Protein 3V3B (pdb70)

Nearest PDB structures (foldseek):
  5zxf-assembly1_A  TM=9.944E-01  e=1.211E-16  Homo sapiens
  5wts-assembly1_B  TM=9.890E-01  e=8.188E-17  Homo sapiens
  8j81-assembly1_A  TM=9.882E-01  e=3.923E-16  Homo sapiens
  4umn-assembly1_B  TM=9.788E-01  e=6.614E-16  Homo sapiens
  4ud7-assembly1_C  TM=9.757E-01  e=9.166E-16  Homo sapiens

InterPro domains:
  IPR001841 Zinc finger, RING-type [PS50089] (438-479)
  IPR001876 Zinc finger, RanBP2-type [PF00641] (300-327)
  IPR001876 Zinc finger, RanBP2-type [PS01358] (303-322)
  IPR001876 Zinc finger, RanBP2-type [PS50199] (299-328)
  IPR003121 SWIB/MDM2 domain [PF02201] (34-95)
  IPR003121 SWIB/MDM2 domain [PS51925] (26-109)
  IPR013083 Zinc finger, RING/FYVE/PHD-type [G3DSA:3.30.40.10] (427-491)
  IPR016495 p53 negative regulator Mdm2/Mdm4 [PIRSF006748] (1-491)
  IPR028340 E3 ubiquitin-protein ligase Mdm2 [PIRSF500700] (4-491)
  IPR036443 Zinc finger, RanBP2-type superfamily [SSF90209] (290-334)
  IPR036885 SWIB/MDM2 domain superfamily [G3DSA:1.10.245.10] (1-114)
  IPR036885 SWIB/MDM2 domain superfamily [SSF47592] (18-120)
  IPR036885 SWIB/MDM2 domain superfamily [SSF47592] (189-283)
  IPR044080 MDM2, modified RING finger, HC subclass [cd16783] (435-491)

Structure (mmCIF, N/CA/C/O backbone):
data_3V3B
#
_entry.id   3V3B
#
_cell.length_a   45.400
_cell.length_b   42.410
_cell.length_c   50.500
_cell.angle_alpha   90.00
_cell.angle_beta   90.86
_cell.angle_gamma   90.00
#
_symmetry.space_group_name_H-M   'P 1 21 1'
#
loop_
_entity.id
_entity.type
_entity.pdbx_description
1 polymer 'E3 ubiquitin-protein ligase Mdm2'
2 polymer 'SAH-p53-8 stapled-peptide'
3 non-polymer 'CHLORIDE ION'
4 water water
#
loop_
_atom_site.group_PDB
_ato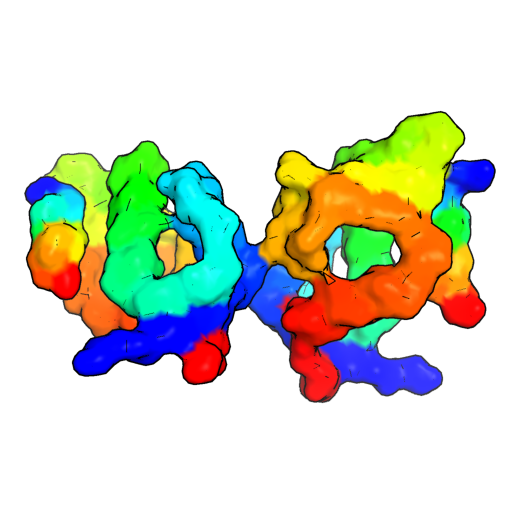m_site.id
_atom_site.type_symbol
_atom_site.label_atom_id
_atom_site.label_alt_id
_atom_site.label_comp_id
_atom_site.label_asym_id
_atom_site.label_entity_id
_atom_site.label_seq_id
_atom_site.pdbx_PDB_ins_code
_atom_site.Cartn_x
_atom_site.Cartn_y
_atom_site.Cartn_z
_atom_site.occupancy
_atom_site.B_iso_or_equiv
_atom_site.auth_seq_id
_atom_site.auth_comp_id
_atom_site.auth_asym_id
_atom_site.auth_atom_id
_atom_site.pdbx_PDB_model_num
ATOM 1 N N . GLN A 1 2 ? -6.117 -6.400 -11.892 1.00 27.15 24 GLN A N 1
ATOM 2 C CA . GLN A 1 2 ? -7.488 -6.410 -11.315 1.00 26.76 24 GLN A CA 1
ATOM 3 C C . GLN A 1 2 ? -7.435 -5.744 -9.956 1.00 26.29 24 GLN A C 1
ATOM 4 O O . GLN A 1 2 ? -6.378 -5.256 -9.541 1.00 26.76 24 GLN A O 1
ATOM 10 N N . GLU A 1 3 ? -8.576 -5.704 -9.276 1.00 25.62 25 GLU A N 1
ATOM 11 C CA . GLU A 1 3 ? -8.661 -5.114 -7.951 1.00 25.28 25 GLU A CA 1
ATOM 12 C C . GLU A 1 3 ? -9.298 -6.079 -6.966 1.00 24.65 25 GLU A C 1
ATOM 13 O O . GLU A 1 3 ? -10.045 -6.980 -7.350 1.00 24.50 25 GLU A O 1
ATOM 19 N N . THR A 1 4 ? -8.975 -5.883 -5.695 1.00 23.98 26 THR A N 1
ATOM 20 C CA . THR A 1 4 ? -9.580 -6.629 -4.600 1.00 23.68 26 THR A CA 1
ATOM 21 C C . THR A 1 4 ? -10.147 -5.572 -3.645 1.00 22.39 26 THR A C 1
ATOM 22 O O . THR A 1 4 ? -9.414 -4.690 -3.189 1.00 22.34 26 THR A O 1
ATOM 26 N N . LEU A 1 5 ? -11.444 -5.637 -3.368 1.00 20.98 27 LEU A N 1
ATOM 27 C CA . LEU A 1 5 ? -12.085 -4.649 -2.496 1.00 20.33 27 LEU A CA 1
ATOM 28 C C . LEU A 1 5 ? -12.063 -5.142 -1.053 1.00 19.23 27 LEU A C 1
ATOM 29 O O . LEU A 1 5 ? -12.223 -6.340 -0.811 1.00 18.82 27 LEU A O 1
ATOM 34 N N . VAL A 1 6 ? -11.852 -4.221 -0.110 1.00 17.31 28 VAL A N 1
ATOM 35 C CA . VAL A 1 6 ? -11.696 -4.579 1.299 1.00 16.50 28 VAL A CA 1
ATOM 36 C C . VAL A 1 6 ? -12.392 -3.589 2.226 1.00 15.60 28 VAL A C 1
ATOM 37 O O . VAL A 1 6 ? -12.536 -2.411 1.888 1.00 15.81 28 VAL A O 1
ATOM 41 N N . ARG A 1 7 ? -12.807 -4.085 3.388 1.00 14.86 29 ARG A N 1
ATOM 42 C CA . ARG A 1 7 ? -13.382 -3.283 4.463 1.00 14.86 29 ARG A CA 1
ATOM 43 C C . ARG A 1 7 ? -12.488 -3.357 5.721 1.00 15.05 29 ARG A C 1
ATOM 44 O O . ARG A 1 7 ? -12.473 -4.375 6.432 1.00 15.08 29 ARG A O 1
ATOM 46 N N . PRO A 1 8 ? -11.725 -2.285 5.986 1.00 15.25 30 PRO A N 1
ATOM 47 C CA . PRO A 1 8 ? -10.885 -2.262 7.172 1.00 15.18 30 PRO A CA 1
ATOM 48 C C . PRO A 1 8 ? -11.673 -2.393 8.466 1.00 15.15 30 PRO A C 1
ATOM 49 O O . PRO A 1 8 ? -12.798 -1.894 8.570 1.00 15.08 30 PRO A O 1
ATOM 53 N N . LYS A 1 9 ? -11.079 -3.089 9.433 1.00 14.88 31 LYS A N 1
ATOM 54 C CA . LYS A 1 9 ? -11.584 -3.122 10.804 1.00 14.88 31 LYS A CA 1
ATOM 55 C C . LYS A 1 9 ? -11.273 -1.774 11.478 1.00 14.54 31 LYS A C 1
ATOM 56 O O . LYS A 1 9 ? -10.517 -0.983 10.925 1.00 14.99 31 LYS A O 1
ATOM 62 N N . PRO A 1 10 ? -11.864 -1.500 12.654 1.00 14.64 32 PRO A N 1
ATOM 63 C CA . PRO A 1 10 ? -11.812 -0.153 13.236 1.00 14.59 32 PRO A CA 1
ATOM 64 C C . PRO A 1 10 ? -10.430 0.508 13.365 1.00 14.58 32 PRO A C 1
ATOM 65 O O . PRO A 1 10 ? -10.289 1.651 12.958 1.00 14.46 32 PRO A O 1
ATOM 69 N N . LEU A 1 11 ? -9.415 -0.182 13.896 1.00 14.10 33 LEU A N 1
ATOM 70 C CA . LEU A 1 11 ? -8.120 0.482 14.090 1.00 13.89 33 LEU A CA 1
ATOM 71 C C . LEU A 1 11 ? -7.443 0.816 12.735 1.00 14.10 33 LEU A C 1
ATOM 72 O O . LEU A 1 11 ? -6.906 1.911 12.569 1.00 13.81 33 LEU A O 1
ATOM 77 N N . LEU A 1 12 ? -7.480 -0.109 11.772 1.00 14.13 34 LEU A N 1
ATOM 78 C CA . LEU A 1 12 ? -6.978 0.180 10.425 1.00 14.44 34 LEU A CA 1
ATOM 79 C C . LEU A 1 12 ? -7.727 1.370 9.825 1.00 14.86 34 LEU A C 1
ATOM 80 O O . LEU A 1 12 ? -7.115 2.297 9.301 1.00 15.04 34 LEU A O 1
ATOM 85 N N . LEU A 1 13 ? -9.047 1.352 9.916 1.00 15.66 35 LEU A N 1
ATOM 86 C CA . LEU A 1 13 ? -9.859 2.464 9.417 1.00 16.57 35 LEU A CA 1
ATOM 87 C C . LEU A 1 13 ? -9.409 3.798 10.039 1.00 16.71 35 LEU A C 1
ATOM 88 O O . LEU A 1 13 ? -9.301 4.809 9.339 1.00 17.24 35 LEU A O 1
ATOM 93 N N . LYS A 1 14 ? -9.095 3.789 11.330 1.00 16.88 36 LYS A N 1
ATOM 94 C CA . LYS A 1 14 ? -8.617 4.992 12.007 1.00 17.38 36 LYS A CA 1
ATOM 95 C C . LYS A 1 14 ? -7.304 5.503 11.421 1.00 17.77 36 LYS A C 1
ATOM 96 O O . LYS A 1 14 ? -7.141 6.710 11.196 1.00 17.66 36 LYS A O 1
ATOM 100 N N . LEU A 1 15 ? -6.375 4.581 11.191 1.00 18.25 37 LEU A N 1
ATOM 101 C CA . LEU A 1 15 ? -5.083 4.890 10.610 1.00 19.01 37 LEU A CA 1
ATOM 102 C C . LEU A 1 15 ? -5.244 5.512 9.224 1.00 19.51 37 LEU A C 1
ATOM 103 O O . LEU A 1 15 ? -4.685 6.584 8.946 1.00 19.43 37 LEU A O 1
ATOM 108 N N . LEU A 1 16 ? -5.996 4.821 8.366 1.00 19.72 38 LEU A N 1
ATOM 109 C CA . LEU A 1 16 ? -6.254 5.269 6.991 1.00 20.44 38 LEU A CA 1
ATOM 110 C C . LEU A 1 16 ? -6.793 6.698 6.978 1.00 20.68 38 LEU A C 1
ATOM 111 O O . LEU A 1 16 ? -6.269 7.559 6.271 1.00 20.95 38 LEU A O 1
ATOM 116 N N . LYS A 1 17 ? -7.826 6.942 7.773 1.00 21.03 39 LYS A N 1
ATOM 117 C CA . LYS A 1 17 ? -8.430 8.276 7.872 1.00 21.64 39 LYS A CA 1
ATOM 118 C C . LYS A 1 17 ? -7.495 9.337 8.452 1.00 21.73 39 LYS A C 1
ATOM 119 O O . LYS A 1 17 ? -7.634 10.520 8.145 1.00 21.93 39 LYS A O 1
ATOM 125 N N . SER A 1 18 ? -6.538 8.925 9.281 1.00 21.62 40 SER A N 1
ATOM 126 C CA . SER A 1 18 ? -5.560 9.863 9.822 1.00 21.61 40 SER A CA 1
ATOM 127 C C . SER A 1 18 ? -4.620 10.406 8.743 1.00 21.64 40 SER A C 1
ATOM 128 O O . SER A 1 18 ? -3.980 11.434 8.966 1.00 21.87 40 SER A O 1
ATOM 131 N N . VAL A 1 19 ? -4.530 9.725 7.595 1.00 21.63 41 VAL A N 1
ATOM 132 C CA . VAL A 1 19 ? -3.693 10.183 6.481 1.00 21.78 41 VAL A CA 1
ATOM 133 C C . 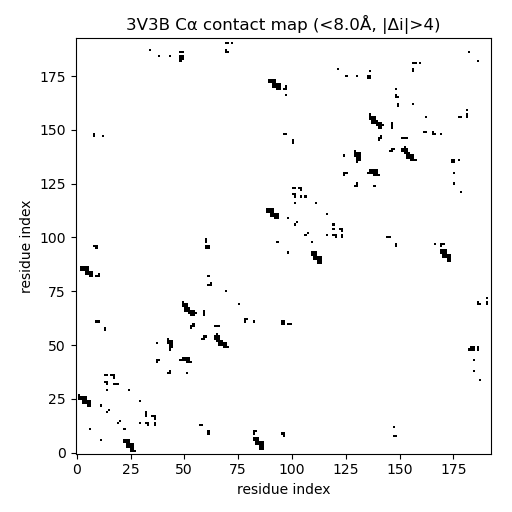VAL A 1 19 ? -4.517 10.567 5.239 1.00 22.36 41 VAL A C 1
ATOM 134 O O . VAL A 1 19 ? -3.997 10.583 4.123 1.00 22.98 41 VAL A O 1
ATOM 138 N N . GLY A 1 20 ? -5.794 10.879 5.436 1.00 22.88 42 GLY A N 1
ATOM 139 C CA . GLY A 1 20 ? -6.623 11.454 4.379 1.00 23.23 42 GLY A CA 1
ATOM 140 C C . GLY A 1 20 ? -7.742 10.576 3.840 1.00 23.51 42 GLY A C 1
ATOM 141 O O . GLY A 1 20 ? -8.666 11.075 3.196 1.00 23.60 42 GLY A O 1
ATOM 142 N N . ALA A 1 21 ? -7.679 9.273 4.082 1.00 23.47 43 ALA A N 1
ATOM 143 C CA . ALA A 1 21 ? -8.725 8.375 3.584 1.00 23.63 43 ALA A CA 1
ATOM 144 C C . ALA A 1 21 ? -10.094 8.818 4.128 1.00 23.65 43 ALA A C 1
ATOM 145 O O . ALA A 1 21 ? -10.189 9.253 5.266 1.00 23.56 43 ALA A O 1
ATOM 147 N N . GLN A 1 22 ? -11.140 8.738 3.312 1.00 23.80 44 GLN A N 1
ATOM 148 C CA . GLN A 1 22 ? -12.460 9.233 3.729 1.00 24.17 44 GLN A CA 1
ATOM 149 C C . GLN A 1 22 ? -13.642 8.277 3.530 1.00 24.39 44 GLN A C 1
ATOM 150 O O . GLN A 1 22 ? -14.795 8.712 3.500 1.00 24.66 44 GLN A O 1
ATOM 153 N N . LYS A 1 23 ? -13.373 6.981 3.409 1.00 24.35 45 LYS A N 1
ATOM 154 C CA . LYS A 1 23 ? -14.439 6.023 3.090 1.00 24.34 45 LYS A CA 1
ATOM 155 C C . LYS A 1 23 ? -14.351 4.759 3.929 1.00 24.05 45 LYS A C 1
ATOM 156 O O . LYS A 1 23 ? -13.445 4.624 4.747 1.00 24.03 45 LYS A O 1
ATOM 162 N N . ASP A 1 24 ? -15.323 3.864 3.747 1.00 23.89 46 ASP A N 1
ATOM 163 C CA . ASP A 1 24 ? -15.394 2.604 4.496 1.00 23.89 46 ASP A CA 1
ATOM 164 C C . ASP A 1 24 ? -14.843 1.411 3.705 1.00 22.92 46 ASP A C 1
ATOM 165 O O . ASP A 1 24 ? -14.358 0.443 4.299 1.00 22.96 46 ASP A O 1
ATOM 170 N N . THR A 1 25 ? -14.930 1.477 2.377 1.00 21.61 47 THR A N 1
ATOM 171 C CA . THR A 1 25 ? -14.476 0.396 1.505 1.00 20.89 47 THR A CA 1
ATOM 172 C C . THR A 1 25 ? -13.367 0.864 0.563 1.00 19.87 47 THR A C 1
ATOM 173 O O . THR A 1 25 ? -13.472 1.923 -0.070 1.00 19.72 47 THR A O 1
ATOM 177 N N . TYR A 1 26 ? -12.320 0.050 0.458 1.00 18.54 48 TYR A N 1
ATOM 178 C CA . TYR A 1 26 ? -11.117 0.408 -0.273 1.00 17.80 48 TYR A CA 1
ATOM 179 C C . TYR A 1 26 ? -10.688 -0.708 -1.205 1.00 17.44 48 TYR A C 1
ATOM 180 O O . TYR A 1 26 ? -11.075 -1.856 -1.039 1.00 17.31 48 TYR A O 1
ATOM 189 N N . THR A 1 27 ? -9.862 -0.364 -2.181 1.00 17.22 49 THR A N 1
ATOM 190 C CA . THR A 1 27 ? -9.064 -1.361 -2.872 1.00 16.95 49 THR A CA 1
ATOM 191 C C . THR A 1 27 ? -7.817 -1.643 -2.015 1.00 16.44 49 THR A C 1
ATOM 192 O O . THR A 1 27 ? -7.408 -0.814 -1.179 1.00 15.09 49 THR A O 1
ATOM 196 N N . MET A 1 28 ? -7.221 -2.817 -2.215 1.00 16.28 50 MET A N 1
ATOM 197 C CA . MET A 1 28 ? -5.960 -3.143 -1.546 1.00 16.43 50 MET A CA 1
ATOM 198 C C . MET A 1 28 ? -4.848 -2.155 -1.916 1.00 16.12 50 MET A C 1
ATOM 199 O O . MET A 1 28 ? -4.018 -1.810 -1.070 1.00 16.01 50 MET A O 1
ATOM 204 N N . LYS A 1 29 ? -4.852 -1.682 -3.163 1.00 15.85 51 LYS A N 1
ATOM 205 C CA . LYS A 1 29 ? -3.882 -0.667 -3.608 1.00 15.73 51 LYS A CA 1
ATOM 206 C C . LYS A 1 29 ? -3.995 0.602 -2.764 1.00 14.85 51 LYS A C 1
ATOM 207 O O . LYS A 1 29 ? -2.983 1.176 -2.352 1.00 14.64 51 LYS A O 1
ATOM 210 N N . GLU A 1 30 ? -5.230 1.020 -2.490 1.00 14.27 52 GLU A N 1
ATOM 211 C CA . GLU A 1 30 ? -5.469 2.169 -1.608 1.00 13.98 52 GLU A CA 1
ATOM 212 C C . GLU A 1 30 ? -4.972 1.939 -0.179 1.00 13.00 52 GLU A C 1
ATOM 213 O O . GLU A 1 30 ? -4.334 2.805 0.407 1.00 11.99 52 GLU A O 1
ATOM 219 N N . VAL A 1 31 ? -5.276 0.777 0.392 1.00 12.97 53 VAL A N 1
ATOM 220 C CA . VAL A 1 31 ? -4.787 0.452 1.741 1.00 12.59 53 VAL A CA 1
ATOM 221 C C . VAL A 1 31 ? -3.251 0.528 1.829 1.00 12.08 53 VAL A C 1
ATOM 222 O O . VAL A 1 31 ? -2.696 1.145 2.752 1.00 12.21 53 VAL A O 1
ATOM 226 N N . LEU A 1 32 ? -2.569 -0.081 0.862 1.00 11.74 54 LEU A N 1
ATOM 227 C CA . LEU A 1 32 ? -1.106 -0.109 0.837 1.00 11.99 54 LEU A CA 1
ATOM 228 C C . LEU A 1 32 ? -0.494 1.284 0.626 1.00 11.68 54 LEU A C 1
ATOM 229 O O . LEU A 1 32 ? 0.546 1.606 1.209 1.00 10.83 54 LEU A O 1
ATOM 234 N N . PHE A 1 33 ? -1.128 2.092 -0.219 1.00 11.95 55 PHE A N 1
ATOM 235 C CA . PHE A 1 33 ? -0.746 3.493 -0.369 1.00 12.10 55 PHE A CA 1
ATOM 236 C C . PHE A 1 33 ? -0.819 4.253 0.962 1.00 11.94 55 PHE A C 1
ATOM 237 O O . PHE A 1 33 ? 0.172 4.833 1.405 1.00 11.51 55 PHE A O 1
ATOM 245 N N . TYR A 1 34 ? -1.994 4.252 1.585 1.00 12.02 56 TYR A N 1
ATOM 246 C CA . TYR A 1 34 ? -2.188 5.003 2.824 1.00 12.63 56 TYR A CA 1
ATOM 247 C C . TYR A 1 34 ? -1.272 4.518 3.964 1.00 12.52 56 TYR A C 1
ATOM 248 O O . TYR A 1 34 ? -0.780 5.326 4.750 1.00 12.56 56 TYR A O 1
ATOM 257 N N . LEU A 1 35 ? -1.029 3.212 4.048 1.00 12.53 57 LEU A N 1
ATOM 258 C CA . LEU A 1 35 ? -0.077 2.703 5.038 1.00 12.80 57 LEU A CA 1
ATOM 259 C C . LEU A 1 35 ? 1.349 3.215 4.783 1.00 12.52 57 LEU A C 1
ATOM 260 O O . LEU A 1 35 ? 2.039 3.608 5.717 1.00 13.01 57 LEU A O 1
ATOM 265 N N . GLY A 1 36 ? 1.786 3.206 3.525 1.00 12.67 58 GLY A N 1
ATOM 266 C CA . GLY A 1 36 ? 3.097 3.757 3.154 1.00 13.02 58 GLY A CA 1
ATOM 267 C C . GLY A 1 36 ? 3.190 5.238 3.472 1.00 13.40 58 GLY A C 1
ATOM 268 O O . GLY A 1 36 ? 4.201 5.715 3.975 1.00 13.17 58 GLY A O 1
ATOM 269 N N . GLN A 1 37 ? 2.115 5.959 3.171 1.00 14.00 59 GLN A N 1
ATOM 270 C CA . GLN A 1 37 ? 2.003 7.385 3.495 1.00 15.01 59 GLN A CA 1
ATOM 271 C C . GLN A 1 37 ? 2.096 7.637 4.997 1.00 14.27 59 GLN A C 1
ATOM 272 O O . GLN A 1 37 ? 2.782 8.553 5.453 1.00 13.94 59 GLN A O 1
ATOM 278 N N . TYR A 1 38 ? 1.386 6.817 5.759 1.00 13.82 60 TYR A N 1
ATOM 279 C CA . TYR A 1 38 ? 1.392 6.903 7.212 1.00 13.70 60 TYR A CA 1
ATOM 280 C C . TYR A 1 38 ? 2.806 6.714 7.781 1.00 13.72 60 TYR A C 1
ATOM 281 O O . TYR A 1 38 ? 3.278 7.532 8.570 1.00 13.38 60 TYR A O 1
ATOM 290 N N . ILE A 1 39 ? 3.472 5.635 7.376 1.00 13.87 61 ILE A N 1
ATOM 291 C CA . ILE A 1 39 ? 4.823 5.321 7.861 1.00 14.10 61 ILE A CA 1
ATOM 292 C C . ILE A 1 39 ? 5.800 6.439 7.490 1.00 14.44 61 ILE A C 1
ATOM 293 O O . ILE A 1 39 ? 6.620 6.870 8.305 1.00 13.53 61 ILE A O 1
ATOM 298 N N . MET A 1 40 ? 5.705 6.917 6.255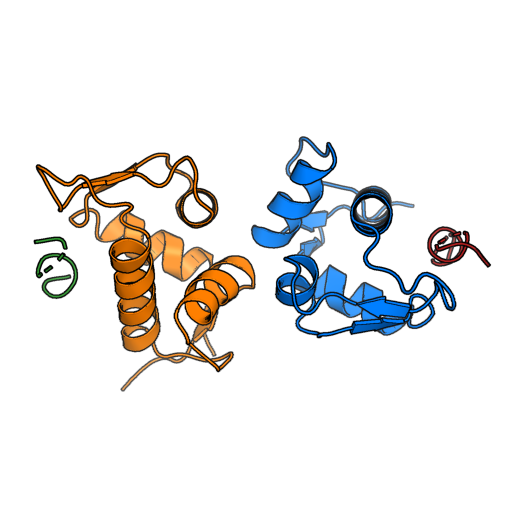 1.00 15.38 62 MET A N 1
ATOM 299 C CA . MET A 1 40 ? 6.601 7.973 5.800 1.00 16.37 62 MET A CA 1
ATOM 300 C C . MET A 1 40 ? 6.331 9.286 6.559 1.00 16.95 62 MET A C 1
ATOM 301 O O . MET A 1 40 ? 7.254 9.888 7.092 1.00 16.99 62 MET A O 1
ATOM 306 N N . THR A 1 41 ? 5.067 9.688 6.633 1.00 17.77 63 THR A N 1
ATOM 307 C CA . THR A 1 41 ? 4.658 10.906 7.348 1.00 18.71 63 THR A CA 1
ATOM 308 C C . THR A 1 41 ? 5.150 10.933 8.805 1.00 18.72 63 THR A C 1
ATOM 309 O O . THR A 1 41 ? 5.652 11.955 9.283 1.00 19.03 63 THR A O 1
ATOM 313 N N . LYS A 1 42 ? 5.032 9.806 9.495 1.00 18.59 64 LYS A N 1
ATOM 314 C CA . LYS A 1 42 ? 5.457 9.718 10.894 1.00 18.74 64 LYS A CA 1
ATOM 315 C C . LYS A 1 42 ? 6.925 9.322 11.085 1.00 18.10 64 LYS A C 1
ATOM 316 O O . LYS A 1 42 ? 7.371 9.173 12.225 1.00 17.80 64 LYS A O 1
ATOM 322 N N . ARG A 1 43 ? 7.665 9.172 9.983 1.00 17.47 65 ARG A N 1
ATOM 323 C CA . ARG A 1 43 ? 9.083 8.795 9.996 1.00 17.14 65 ARG A CA 1
ATOM 324 C C . ARG A 1 43 ? 9.372 7.611 10.920 1.00 15.76 65 ARG A C 1
ATOM 325 O O . ARG A 1 43 ? 10.315 7.655 11.732 1.00 14.53 65 ARG A O 1
ATOM 333 N N . LEU A 1 44 ? 8.558 6.563 10.799 1.00 14.28 66 LEU A N 1
ATOM 334 C CA . LEU A 1 44 ? 8.695 5.378 11.647 1.00 13.70 66 LEU A CA 1
ATOM 335 C C . LEU A 1 44 ? 9.917 4.531 11.308 1.00 13.89 66 LEU A C 1
ATOM 336 O O . LEU A 1 44 ? 10.381 3.760 12.141 1.00 13.47 66 LEU A O 1
ATOM 341 N N . TYR A 1 45 ? 10.421 4.679 10.090 1.00 14.16 67 TYR A N 1
ATOM 342 C CA . TYR A 1 45 ? 11.555 3.898 9.612 1.00 15.08 67 TYR A CA 1
ATOM 343 C C . TYR A 1 45 ? 12.890 4.385 10.198 1.00 15.20 67 TYR A C 1
ATOM 344 O O . TYR A 1 45 ? 13.038 5.564 10.549 1.00 15.15 67 TYR A O 1
ATOM 353 N N . ASP A 1 46 ? 13.853 3.468 10.284 1.00 15.69 68 ASP A N 1
ATOM 354 C CA . ASP A 1 46 ? 15.232 3.790 10.675 1.00 16.37 68 ASP A CA 1
ATOM 355 C C . ASP A 1 46 ? 15.856 4.750 9.659 1.00 16.87 68 ASP A C 1
ATOM 356 O O . ASP A 1 46 ? 15.868 4.461 8.463 1.00 15.94 68 ASP A O 1
ATOM 361 N N . GLU A 1 47 ? 16.364 5.888 10.135 1.00 17.90 69 GLU A N 1
ATOM 362 C CA . GLU A 1 47 ? 16.932 6.916 9.245 1.00 18.83 69 GLU A CA 1
ATOM 363 C C . GLU A 1 47 ? 18.069 6.397 8.345 1.00 18.84 69 GLU A C 1
ATOM 364 O O . GLU A 1 47 ? 18.245 6.886 7.221 1.00 18.62 69 GLU A O 1
ATOM 370 N N . LYS A 1 48 ? 18.838 5.424 8.836 1.00 19.17 70 LYS A N 1
ATOM 371 C CA . LYS A 1 48 ? 20.009 4.910 8.105 1.00 19.32 70 LYS A CA 1
ATOM 372 C C . LYS A 1 48 ? 19.670 3.691 7.253 1.00 19.25 70 LYS A C 1
ATOM 373 O O . LYS A 1 48 ? 20.061 3.621 6.087 1.00 19.46 70 LYS A O 1
ATOM 377 N N . GLN A 1 49 ? 18.959 2.725 7.841 1.00 18.49 71 GLN A N 1
ATOM 378 C CA . GLN A 1 49 ? 18.515 1.536 7.122 1.00 18.22 71 GLN A CA 1
ATOM 379 C C . GLN A 1 49 ? 16.996 1.611 6.961 1.00 17.11 71 GLN A C 1
ATOM 380 O O . GLN A 1 49 ? 16.258 1.083 7.781 1.00 16.83 71 GLN A O 1
ATOM 386 N N . GLN A 1 50 ? 16.541 2.260 5.893 1.00 16.37 72 GLN A N 1
ATOM 387 C CA . GLN A 1 50 ? 15.133 2.671 5.769 1.00 15.57 72 GLN A CA 1
ATOM 388 C C . GLN A 1 50 ? 14.145 1.543 5.457 1.00 14.94 72 GLN A C 1
ATOM 389 O O . GLN A 1 50 ? 12.936 1.782 5.426 1.00 14.89 72 GLN A O 1
ATOM 395 N N . HIS A 1 51 ? 14.644 0.324 5.244 1.00 14.67 73 HIS A N 1
ATOM 396 C CA . HIS A 1 51 ? 13.779 -0.871 5.219 1.00 14.30 73 HIS A CA 1
ATOM 397 C C . HIS A 1 51 ? 13.262 -1.267 6.607 1.00 13.52 73 HIS A C 1
ATOM 398 O O . HIS A 1 51 ? 12.307 -2.038 6.714 1.00 13.05 73 HIS A O 1
ATOM 405 N N . ILE A 1 52 ? 13.881 -0.745 7.669 1.00 13.16 74 ILE A N 1
ATOM 406 C CA . ILE A 1 52 ? 13.466 -1.098 9.020 1.00 12.79 74 ILE A CA 1
ATOM 407 C C . ILE A 1 52 ? 12.441 -0.112 9.534 1.00 12.77 74 ILE A C 1
ATOM 408 O O . ILE A 1 52 ? 12.706 1.085 9.593 1.00 12.56 74 ILE A O 1
ATOM 413 N N . VAL A 1 53 ? 11.287 -0.628 9.942 1.00 12.92 75 VAL A N 1
ATOM 414 C CA . VAL A 1 53 ? 10.230 0.197 10.528 1.00 13.21 75 VAL A CA 1
ATOM 415 C C . VAL A 1 53 ? 10.057 -0.148 11.996 1.00 13.37 75 VAL A C 1
ATOM 416 O O . VAL A 1 53 ? 9.824 -1.303 12.329 1.00 13.41 75 VAL A O 1
ATOM 420 N N . TYR A 1 54 ? 10.181 0.862 12.858 1.00 13.75 76 TYR A N 1
ATOM 421 C CA . TYR A 1 54 ? 9.954 0.722 14.280 1.00 14.04 76 TYR A CA 1
ATOM 422 C C . TYR A 1 54 ? 8.554 1.229 14.634 1.00 14.48 76 TYR A C 1
ATOM 423 O O . TYR A 1 54 ? 8.199 2.363 14.328 1.00 15.16 76 TYR A O 1
ATOM 432 N N . CYS A 1 55 ? 7.758 0.405 15.295 1.00 14.90 77 CYS A N 1
ATOM 433 C CA . CYS A 1 55 ? 6.389 0.810 15.585 1.00 15.23 77 CYS A CA 1
ATOM 434 C C . CYS A 1 55 ? 5.887 0.427 16.974 1.00 15.31 77 CYS A C 1
ATOM 435 O O . CYS A 1 55 ? 4.678 0.429 17.195 1.00 15.33 77 CYS A O 1
ATOM 438 N N . SER A 1 56 ? 6.792 0.149 17.919 1.00 15.79 78 SER A N 1
ATOM 439 C CA . SER A 1 56 ? 6.358 -0.237 19.269 1.00 16.49 78 SER A CA 1
ATOM 440 C C . SER A 1 56 ? 5.703 0.902 20.053 1.00 16.40 78 SER A C 1
ATOM 441 O O . SER A 1 56 ? 4.979 0.640 21.009 1.00 16.92 78 SER A O 1
ATOM 444 N N . ASN A 1 57 ? 5.954 2.156 19.677 1.00 16.01 79 ASN A N 1
ATOM 445 C CA . ASN A 1 57 ? 5.272 3.282 20.323 1.00 15.80 79 ASN A CA 1
ATOM 446 C C . ASN A 1 57 ? 4.323 3.987 19.366 1.00 15.82 79 ASN A C 1
ATOM 447 O O . ASN A 1 57 ? 4.060 5.187 19.505 1.00 15.99 79 ASN A O 1
ATOM 450 N N . ASP A 1 58 ? 3.816 3.244 18.386 1.00 15.40 80 ASP A N 1
ATOM 451 C CA . ASP A 1 58 ? 2.868 3.787 17.423 1.00 15.20 80 ASP A CA 1
ATOM 452 C C . ASP A 1 58 ? 1.648 2.880 17.304 1.00 14.70 80 ASP A C 1
ATOM 453 O O . ASP A 1 58 ? 1.733 1.683 17.579 1.00 14.42 80 ASP A O 1
ATOM 458 N N . LEU A 1 59 ? 0.520 3.470 16.901 1.00 14.46 81 LEU A N 1
ATOM 459 C CA . LEU A 1 59 ? -0.713 2.722 16.602 1.00 14.58 81 LEU A CA 1
ATOM 460 C C . LEU A 1 59 ? -0.454 1.560 15.637 1.00 13.86 81 LEU A C 1
ATOM 461 O O . LEU A 1 59 ? -1.099 0.515 15.735 1.00 13.41 81 LEU A O 1
ATOM 465 N N . LEU A 1 60 ? 0.489 1.751 14.711 1.00 13.44 82 LEU A N 1
ATOM 466 C CA . LEU A 1 60 ? 0.840 0.725 13.728 1.00 12.80 82 LEU A CA 1
ATOM 467 C C . LEU A 1 60 ? 1.311 -0.575 14.395 1.00 12.90 82 LEU A C 1
ATOM 468 O O . LEU A 1 60 ? 0.983 -1.665 13.928 1.00 12.48 82 LEU A O 1
ATOM 473 N N . GLY A 1 61 ? 2.067 -0.453 15.484 1.00 13.06 83 GLY A N 1
ATOM 474 C CA . GLY A 1 61 ? 2.462 -1.604 16.291 1.00 13.54 83 GLY A CA 1
ATOM 475 C C . GLY A 1 61 ? 1.277 -2.320 16.912 1.00 13.88 83 GLY A C 1
ATOM 476 O O . GLY A 1 61 ? 1.260 -3.543 16.997 1.00 14.03 83 GLY A O 1
ATOM 477 N N . ASP A 1 62 ? 0.281 -1.559 17.353 1.00 14.55 84 ASP A N 1
ATOM 478 C CA . ASP A 1 62 ? -0.951 -2.151 17.885 1.00 15.19 84 ASP A CA 1
ATOM 479 C C . ASP A 1 62 ? -1.779 -2.819 16.798 1.00 15.25 84 ASP A C 1
ATOM 480 O O . ASP A 1 62 ? -2.467 -3.794 17.070 1.00 15.82 84 ASP A O 1
ATOM 485 N N . LEU A 1 63 ? -1.711 -2.283 15.582 1.00 15.10 85 LEU A N 1
ATOM 486 C CA . LEU A 1 63 ? -2.382 -2.859 14.420 1.00 15.35 85 LEU A CA 1
ATOM 487 C C . LEU A 1 63 ? -1.722 -4.169 13.980 1.00 15.02 85 LEU A C 1
ATOM 488 O O . LEU A 1 63 ? -2.385 -5.174 13.790 1.00 14.56 85 LEU A O 1
ATOM 493 N N . PHE A 1 64 ? -0.403 -4.141 13.836 1.00 15.10 86 PHE A N 1
ATOM 494 C CA . PHE A 1 64 ? 0.346 -5.270 13.288 1.00 14.95 86 PHE A CA 1
ATOM 495 C C . PHE A 1 64 ? 0.731 -6.278 14.351 1.00 14.77 86 PHE A C 1
ATOM 496 O O . PHE A 1 64 ? 1.061 -7.408 14.021 1.00 15.10 86 PHE A O 1
ATOM 504 N N . GLY A 1 65 ? 0.727 -5.861 15.617 1.00 14.57 87 GLY A N 1
ATOM 505 C CA . GLY A 1 65 ? 1.088 -6.733 16.733 1.00 14.46 87 GLY A CA 1
ATOM 506 C C . GLY A 1 65 ? 2.569 -7.094 16.771 1.00 14.31 87 GLY A C 1
ATOM 507 O O . GLY A 1 65 ? 2.940 -8.176 17.229 1.00 14.41 87 GLY A O 1
ATOM 508 N N . VAL A 1 66 ? 3.408 -6.189 16.269 1.00 14.12 88 VAL A N 1
ATOM 509 C CA . VAL A 1 66 ? 4.857 -6.345 16.277 1.00 13.60 88 VAL A CA 1
ATOM 510 C C . VAL A 1 66 ? 5.494 -5.023 16.699 1.00 13.34 88 VAL A C 1
ATOM 511 O O . VAL A 1 66 ? 4.909 -3.963 16.483 1.00 13.47 88 VAL A O 1
ATOM 515 N N . PRO A 1 67 ? 6.679 -5.085 17.336 1.00 12.82 89 PRO A N 1
ATOM 516 C CA . PRO A 1 67 ? 7.423 -3.876 17.691 1.00 12.85 89 PRO A CA 1
ATOM 517 C C . PRO A 1 67 ? 8.173 -3.244 16.515 1.00 12.17 89 PRO A C 1
ATOM 518 O O . PRO A 1 67 ? 8.566 -2.086 16.591 1.00 11.67 89 PRO A O 1
ATOM 522 N N . SER A 1 68 ? 8.381 -4.029 15.463 1.00 11.99 90 SER A N 1
ATOM 523 C CA . SER A 1 68 ? 9.145 -3.625 14.301 1.00 12.27 90 SER A CA 1
ATOM 524 C C . SER A 1 68 ? 8.933 -4.646 13.191 1.00 12.40 90 SER A C 1
ATOM 525 O O . SER A 1 68 ? 8.485 -5.769 13.442 1.00 12.57 90 SER A O 1
ATOM 528 N N . PHE A 1 69 ? 9.255 -4.247 11.967 1.00 12.49 91 PHE A N 1
ATOM 529 C CA . PHE A 1 69 ? 9.303 -5.178 10.852 1.00 12.87 91 PHE A CA 1
ATOM 530 C C . PHE A 1 69 ? 10.175 -4.590 9.752 1.00 12.97 91 PHE A C 1
ATOM 531 O O . PHE A 1 69 ? 10.595 -3.435 9.831 1.00 13.05 91 PHE A O 1
ATOM 539 N N . SER A 1 70 ? 10.468 -5.408 8.747 1.00 13.21 92 SER A N 1
ATOM 540 C CA . SER A 1 70 ? 11.228 -4.978 7.582 1.00 13.01 92 SER A CA 1
ATOM 541 C C . SER A 1 70 ? 10.312 -4.852 6.363 1.00 13.49 92 SER A C 1
ATOM 542 O O . SER A 1 70 ? 9.459 -5.715 6.127 1.00 12.90 92 SER A O 1
ATOM 545 N N . VAL A 1 71 ? 10.496 -3.775 5.595 1.00 14.22 93 VAL A N 1
ATOM 546 C CA . VAL A 1 71 ? 9.700 -3.536 4.374 1.00 15.04 93 VAL A CA 1
ATOM 547 C C . VAL A 1 71 ? 9.892 -4.671 3.357 1.00 15.29 93 VAL A C 1
ATOM 548 O O . VAL A 1 71 ? 9.030 -4.914 2.515 1.00 16.02 93 VAL A O 1
ATOM 552 N N . LYS A 1 72 ? 11.012 -5.374 3.464 1.00 15.90 94 LYS A N 1
ATOM 553 C CA . LYS A 1 72 ? 11.309 -6.493 2.584 1.00 16.30 94 LYS A CA 1
ATOM 554 C C . LYS A 1 72 ? 10.504 -7.764 2.913 1.00 16.15 94 LYS A C 1
ATOM 555 O O . LYS A 1 72 ? 10.444 -8.673 2.085 1.00 16.33 94 LYS A O 1
ATOM 558 N N . GLU A 1 73 ? 9.862 -7.829 4.082 1.00 16.01 95 GLU A N 1
ATOM 559 C CA . GLU A 1 73 ? 9.051 -8.997 4.443 1.00 16.32 95 GLU A CA 1
ATOM 560 C C . GLU A 1 73 ? 7.683 -8.935 3.768 1.00 16.51 95 GLU A C 1
ATOM 561 O O . GLU A 1 73 ? 6.667 -8.761 4.442 1.00 16.16 95 GLU A O 1
ATOM 567 N N . HIS A 1 74 ? 7.651 -9.109 2.446 1.00 16.46 96 HIS A N 1
ATOM 568 C CA . HIS A 1 74 ? 6.417 -8.867 1.680 1.00 17.06 96 HIS A CA 1
ATOM 569 C C . HIS A 1 74 ? 5.256 -9.743 2.185 1.00 16.77 96 HIS A C 1
ATOM 570 O O . HIS A 1 74 ? 4.149 -9.233 2.412 1.00 16.70 96 HIS A O 1
ATOM 577 N N . ARG A 1 75 ? 5.516 -11.029 2.430 1.00 16.21 97 ARG A N 1
ATOM 578 C CA . ARG A 1 75 ? 4.475 -11.925 2.936 1.00 16.32 97 ARG A CA 1
ATOM 579 C C . ARG A 1 75 ? 3.945 -11.491 4.309 1.00 16.03 97 ARG A C 1
ATOM 580 O O . ARG A 1 75 ? 2.741 -11.380 4.508 1.00 15.66 97 ARG A O 1
ATOM 584 N N . LYS A 1 76 ? 4.846 -11.273 5.259 1.00 15.55 98 LYS A N 1
ATOM 585 C CA . LYS A 1 76 ? 4.418 -10.936 6.629 1.00 14.88 98 LYS A CA 1
ATOM 586 C C . LYS A 1 76 ? 3.640 -9.627 6.679 1.00 13.98 98 LYS A C 1
ATOM 587 O O . LYS A 1 76 ? 2.671 -9.533 7.417 1.00 13.50 98 LYS A O 1
ATOM 592 N N . ILE A 1 77 ? 4.045 -8.628 5.892 1.00 13.60 99 ILE A N 1
ATOM 593 C CA . ILE A 1 77 ? 3.310 -7.343 5.848 1.00 13.03 99 ILE A CA 1
ATOM 594 C C . ILE A 1 77 ? 1.869 -7.551 5.364 1.00 13.10 99 ILE A C 1
ATOM 595 O O . ILE A 1 77 ? 0.900 -7.059 5.977 1.00 12.23 99 ILE A O 1
ATOM 600 N N . TYR A 1 78 ? 1.725 -8.285 4.262 1.00 13.06 100 TYR A N 1
ATOM 601 C CA . TYR A 1 78 ? 0.389 -8.595 3.745 1.00 13.37 100 TYR A CA 1
ATOM 602 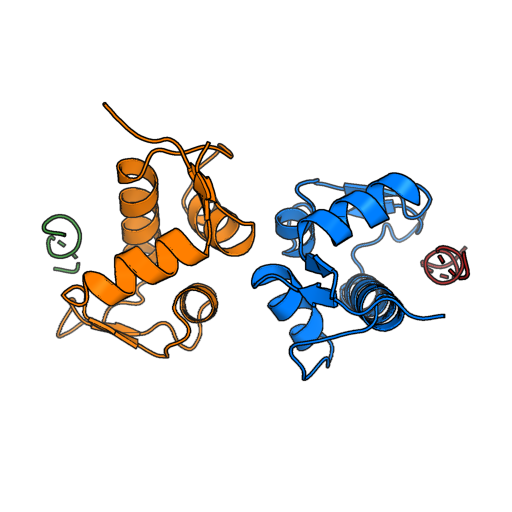C C . TYR A 1 78 ? -0.445 -9.390 4.737 1.00 13.05 100 TYR A C 1
ATOM 603 O O . TYR A 1 78 ? -1.632 -9.110 4.906 1.00 13.07 100 TYR A O 1
ATOM 612 N N . THR A 1 79 ? 0.172 -10.367 5.396 1.00 12.72 101 THR A N 1
ATOM 613 C CA . THR A 1 79 ? -0.514 -11.137 6.439 1.00 12.67 101 THR A CA 1
ATOM 614 C C . THR A 1 79 ? -1.015 -10.220 7.561 1.00 12.30 101 THR A C 1
ATOM 615 O O . THR A 1 79 ? -2.154 -10.368 8.022 1.00 11.41 101 THR A O 1
ATOM 619 N N . MET A 1 80 ? -0.176 -9.263 7.975 1.00 11.75 102 MET A N 1
ATOM 620 C CA . MET A 1 80 ? -0.536 -8.351 9.067 1.00 11.88 102 MET A CA 1
ATOM 621 C C . MET A 1 80 ? -1.629 -7.343 8.668 1.00 11.74 102 MET A C 1
ATOM 622 O O . MET A 1 80 ? -2.465 -6.957 9.489 1.00 10.51 102 MET A O 1
ATOM 627 N N . ILE A 1 81 ? -1.619 -6.929 7.407 1.00 11.94 103 ILE A N 1
ATOM 628 C CA . ILE A 1 81 ? -2.678 -6.089 6.859 1.00 12.36 103 ILE A CA 1
ATOM 629 C C . ILE A 1 81 ? -3.997 -6.880 6.733 1.00 13.13 103 ILE A C 1
ATOM 630 O O . ILE A 1 81 ? -5.049 -6.386 7.160 1.00 13.43 103 ILE A O 1
ATOM 635 N N . TYR A 1 82 ? -3.946 -8.093 6.153 1.00 13.85 104 TYR A N 1
ATOM 636 C CA . TYR A 1 82 ? -5.163 -8.928 5.983 1.00 14.31 104 TYR A CA 1
ATOM 637 C C . TYR A 1 82 ? -5.891 -9.249 7.287 1.00 15.01 104 TYR A C 1
ATOM 638 O O . TYR A 1 82 ? -7.119 -9.314 7.305 1.00 14.97 104 TYR A O 1
ATOM 647 N N . ARG A 1 83 ? -5.145 -9.441 8.373 1.00 15.26 105 ARG A N 1
ATOM 648 C CA . ARG A 1 83 ? -5.755 -9.648 9.689 1.00 16.10 105 ARG A CA 1
ATOM 649 C C . ARG A 1 83 ? -6.661 -8.475 10.106 1.00 15.76 105 ARG A C 1
ATOM 650 O O . ARG A 1 83 ? -7.532 -8.647 10.956 1.00 16.15 105 ARG A O 1
ATOM 654 N N . ASN A 1 84 ? -6.448 -7.301 9.511 1.00 15.23 106 ASN A N 1
ATOM 655 C CA . ASN A 1 84 ? -7.152 -6.079 9.902 1.00 15.48 106 ASN A CA 1
ATOM 656 C C . ASN A 1 84 ? -8.191 -5.610 8.894 1.00 15.01 106 ASN A C 1
ATOM 657 O O . ASN A 1 84 ? -8.609 -4.453 8.920 1.00 15.12 106 ASN A O 1
ATOM 662 N N . LEU A 1 85 ? -8.593 -6.502 8.005 1.00 14.93 107 LEU A N 1
ATOM 663 C CA . LEU A 1 85 ? -9.640 -6.191 7.036 1.00 15.19 107 LEU A CA 1
ATOM 664 C C . LEU A 1 85 ? -10.434 -7.436 6.662 1.00 15.47 107 LEU A C 1
ATOM 665 O O . LEU A 1 85 ? -10.048 -8.559 6.994 1.00 14.63 107 LEU A O 1
ATOM 670 N N . VAL A 1 86 ? -11.570 -7.206 6.011 1.00 16.41 108 VAL A N 1
ATOM 671 C CA . VAL A 1 86 ? -12.371 -8.266 5.423 1.00 17.28 108 VAL A CA 1
ATOM 672 C C . VAL A 1 86 ? -12.428 -8.053 3.916 1.00 18.24 108 VAL A C 1
ATOM 673 O O . VAL A 1 86 ? -12.698 -6.940 3.450 1.00 17.33 108 VAL A O 1
ATOM 677 N N . VAL A 1 87 ? -12.159 -9.114 3.163 1.00 19.90 109 VAL A N 1
ATOM 678 C CA . VAL A 1 87 ? -12.213 -9.055 1.705 1.00 21.56 109 VAL A CA 1
ATOM 679 C C . VAL A 1 87 ? -13.659 -9.009 1.212 1.00 22.96 109 VAL A C 1
ATOM 680 O O . VAL A 1 87 ? -14.525 -9.758 1.684 1.00 23.56 109 VAL A O 1
ATOM 684 N N . VAL A 1 88 ? -13.867 -8.119 0.245 1.00 24.66 110 VAL A N 1
ATOM 685 C CA . VAL A 1 88 ? -15.156 -7.766 -0.350 1.00 25.82 110 VAL A CA 1
ATOM 686 C C . VAL A 1 88 ? -16.075 -7.067 0.644 1.00 26.49 110 VAL A C 1
ATOM 687 O O . VAL A 1 88 ? -16.023 -5.832 0.761 1.00 27.44 110 VAL A O 1
ATOM 691 N N . GLN B 1 2 ? -18.589 -21.443 34.313 1.00 19.50 24 GLN B N 1
ATOM 692 C CA . GLN B 1 2 ? -17.537 -21.336 33.250 1.00 19.37 24 GLN B CA 1
ATOM 693 C C . GLN B 1 2 ? -17.318 -19.881 32.838 1.00 19.23 24 GLN B C 1
ATOM 694 O O . GLN B 1 2 ? -18.069 -18.984 33.241 1.00 19.29 24 GLN B O 1
ATOM 700 N N . GLU B 1 3 ? -16.292 -19.672 32.021 1.00 19.10 25 GLU B N 1
ATOM 701 C CA . GLU B 1 3 ? -16.014 -18.377 31.427 1.00 19.44 25 GLU B CA 1
ATOM 702 C C . GLU B 1 3 ? -15.532 -18.488 29.979 1.00 18.84 25 GLU B C 1
ATOM 703 O O . GLU B 1 3 ? -14.528 -19.125 29.692 1.00 18.89 25 GLU B O 1
ATOM 708 N N . THR B 1 4 ? -16.263 -17.851 29.071 1.00 18.28 26 THR B N 1
ATOM 709 C CA . THR B 1 4 ? -15.821 -17.688 27.683 1.00 17.44 26 THR B CA 1
ATOM 710 C C . THR B 1 4 ? -14.547 -16.824 27.602 1.00 16.57 26 THR B C 1
ATOM 711 O O . THR B 1 4 ? -14.421 -15.826 28.307 1.00 16.36 26 THR B O 1
ATOM 715 N N . LEU B 1 5 ? -13.608 -17.227 26.745 1.00 15.57 27 LEU B N 1
ATOM 716 C CA . LEU B 1 5 ? -12.428 -16.419 26.454 1.00 14.68 27 LEU B CA 1
ATOM 717 C C . LEU B 1 5 ? -12.622 -15.662 25.144 1.00 13.99 27 LEU B C 1
ATOM 718 O O . LEU B 1 5 ? -13.210 -16.180 24.183 1.00 12.90 27 LEU B O 1
ATOM 723 N N . VAL B 1 6 ? -12.112 -14.436 25.124 1.00 13.06 28 VAL B N 1
ATOM 724 C CA . VAL B 1 6 ? -12.233 -13.563 23.977 1.00 12.81 28 VAL B CA 1
ATOM 725 C C . VAL B 1 6 ? -10.873 -13.008 23.572 1.00 12.63 28 VAL B C 1
ATOM 726 O O . VAL B 1 6 ? -9.969 -12.852 24.407 1.00 12.28 28 VAL B O 1
ATOM 730 N N . ARG B 1 7 ? -10.753 -12.725 22.277 1.00 12.40 29 ARG B N 1
ATOM 731 C CA . ARG B 1 7 ? -9.583 -12.097 21.685 1.00 12.43 29 ARG B CA 1
ATOM 732 C C . ARG B 1 7 ? -10.008 -10.742 21.127 1.00 12.53 29 ARG B C 1
ATOM 733 O O . ARG B 1 7 ? -10.607 -10.673 20.045 1.00 12.30 29 ARG B O 1
ATOM 735 N N . PRO B 1 8 ? -9.724 -9.666 21.871 1.00 12.45 30 PRO B N 1
ATOM 736 C CA . PRO B 1 8 ? -10.043 -8.330 21.393 1.00 12.64 30 PRO B CA 1
ATOM 737 C C . PRO B 1 8 ? -9.397 -8.030 20.051 1.00 12.77 30 PRO B C 1
ATOM 738 O O . PRO B 1 8 ? -8.259 -8.423 19.803 1.00 13.04 30 PRO B O 1
ATOM 742 N N . LYS B 1 9 ? -10.119 -7.331 19.188 1.00 12.73 31 LYS B N 1
ATOM 743 C CA . LYS B 1 9 ? -9.530 -6.816 17.969 1.00 12.64 31 LYS B CA 1
ATOM 744 C C . LYS B 1 9 ? -8.570 -5.669 18.329 1.00 12.26 31 LYS B C 1
ATOM 745 O O . LYS B 1 9 ? -8.596 -5.166 19.438 1.00 12.44 31 LYS B O 1
ATOM 751 N N . PRO B 1 10 ? -7.703 -5.260 17.394 1.00 12.18 32 PRO B N 1
ATOM 752 C CA . PRO B 1 10 ? -6.637 -4.315 17.739 1.00 12.07 32 PRO B CA 1
ATOM 753 C C . PRO B 1 10 ? -7.021 -3.010 18.450 1.00 12.06 32 PRO B C 1
ATOM 754 O O . PRO B 1 10 ? -6.280 -2.578 19.341 1.00 11.24 32 PRO B O 1
ATOM 758 N N . LEU B 1 11 ? -8.150 -2.398 18.082 1.00 11.78 33 LEU B N 1
ATOM 759 C CA . LEU B 1 11 ? -8.572 -1.139 18.716 1.00 12.07 33 LEU B CA 1
ATOM 760 C C . LEU B 1 11 ? -8.921 -1.342 20.191 1.00 11.29 33 LEU B C 1
ATOM 761 O O . LEU B 1 11 ? -8.434 -0.617 21.054 1.00 10.84 33 LEU B O 1
ATOM 766 N N . LEU B 1 12 ? -9.758 -2.334 20.477 1.00 11.16 34 LEU B N 1
ATOM 767 C CA . LEU B 1 12 ? -10.086 -2.670 21.857 1.00 11.16 34 LEU B CA 1
ATOM 768 C C . LEU B 1 12 ? -8.829 -3.117 22.603 1.00 11.60 34 LEU B C 1
ATOM 769 O O . LEU B 1 12 ? -8.632 -2.735 23.757 1.00 11.46 34 LEU B O 1
ATOM 774 N N . LEU B 1 13 ? -7.993 -3.925 21.954 1.00 11.97 35 LEU B N 1
ATOM 775 C CA . LEU B 1 13 ? -6.765 -4.439 22.608 1.00 12.77 35 LEU B CA 1
ATOM 776 C C . LEU B 1 13 ? -5.865 -3.294 23.072 1.00 12.75 35 LEU B C 1
ATOM 777 O O . LEU B 1 13 ? -5.362 -3.310 24.190 1.00 12.95 35 LEU B O 1
ATOM 782 N N . LYS B 1 14 ? -5.654 -2.323 22.191 1.00 13.58 36 LYS B N 1
ATOM 783 C CA . LYS B 1 14 ? -4.880 -1.115 22.499 1.00 14.01 36 LYS B CA 1
ATOM 784 C C . LYS B 1 14 ? -5.426 -0.388 23.741 1.00 14.56 36 LYS B C 1
ATOM 785 O O . LYS B 1 14 ? -4.664 -0.025 24.635 1.00 13.88 36 LYS B O 1
ATOM 789 N N . LEU B 1 15 ? -6.746 -0.203 23.810 1.00 14.60 37 LEU B N 1
ATOM 790 C CA . LEU B 1 15 ? -7.346 0.442 24.990 1.00 14.99 37 LEU B CA 1
ATOM 791 C C . LEU B 1 15 ? -6.991 -0.333 26.271 1.00 15.00 37 LEU B C 1
ATOM 792 O O . LEU B 1 15 ? -6.577 0.256 27.273 1.00 13.92 37 LEU B O 1
ATOM 797 N N . LEU B 1 16 ? -7.144 -1.658 26.217 1.00 14.93 38 LEU B N 1
ATOM 798 C CA . LEU B 1 16 ? -6.873 -2.519 27.369 1.00 15.78 38 LEU B CA 1
ATOM 799 C C . LEU B 1 16 ? -5.400 -2.444 27.807 1.00 16.11 38 LEU B C 1
ATOM 800 O O . LEU B 1 16 ? -5.099 -2.309 29.002 1.00 16.04 38 LEU B O 1
ATOM 805 N N . LYS B 1 17 ? -4.496 -2.524 26.836 1.00 16.73 39 LYS B N 1
ATOM 806 C CA . LYS B 1 17 ? -3.058 -2.522 27.116 1.00 17.47 39 LYS B CA 1
ATOM 807 C C . LYS B 1 17 ? -2.551 -1.160 27.616 1.00 17.83 39 LYS B C 1
ATOM 808 O O . LYS B 1 17 ? -1.580 -1.101 28.367 1.00 17.38 39 LYS B O 1
ATOM 814 N N . SER B 1 18 ? -3.219 -0.080 27.220 1.00 18.04 40 SER B N 1
ATOM 815 C CA . SER B 1 18 ? -2.821 1.247 27.666 1.00 18.60 40 SER B CA 1
ATOM 816 C C . SER B 1 18 ? -3.015 1.416 29.176 1.00 19.07 40 SER B C 1
ATOM 817 O O . SER B 1 18 ? -2.412 2.301 29.768 1.00 18.76 40 SER B O 1
ATOM 820 N N . VAL B 1 19 ? -3.851 0.578 29.791 1.00 19.52 41 VAL B N 1
ATOM 821 C CA . VAL B 1 19 ? -3.992 0.565 31.251 1.00 20.38 41 VAL B CA 1
ATOM 822 C C . VAL B 1 19 ? -3.364 -0.685 31.892 1.00 21.73 41 VAL B C 1
ATOM 823 O O . VAL B 1 19 ? -3.786 -1.142 32.958 1.00 21.84 41 VAL B O 1
ATOM 827 N N . GLY B 1 20 ? -2.334 -1.222 31.243 1.00 23.19 42 GLY B N 1
ATOM 828 C CA . GLY B 1 20 ? -1.493 -2.264 31.848 1.00 24.21 42 GLY B CA 1
ATOM 829 C C . GLY B 1 20 ? -1.842 -3.716 31.562 1.00 25.04 42 GLY B C 1
ATOM 830 O O . GLY B 1 20 ? -1.157 -4.609 32.053 1.00 25.52 42 GLY B O 1
ATOM 831 N N . ALA B 1 21 ? -2.894 -3.965 30.780 1.00 25.66 43 ALA B N 1
ATOM 832 C CA . ALA B 1 21 ? -3.220 -5.318 30.325 1.00 26.15 43 ALA B CA 1
ATOM 833 C C . ALA B 1 21 ? -2.069 -5.818 29.459 1.00 26.71 43 ALA B C 1
ATOM 834 O O . ALA B 1 21 ? -1.524 -5.059 28.669 1.00 26.50 43 ALA B O 1
ATOM 835 N N . GLN B 1 22 ? -1.698 -7.090 29.610 1.00 27.36 44 GLN B N 1
ATOM 836 C CA . GLN B 1 22 ? -0.490 -7.610 28.957 1.00 28.12 44 GLN B CA 1
ATOM 837 C C . GLN B 1 22 ? -0.697 -8.783 27.994 1.00 28.00 44 GLN B C 1
ATOM 838 O O . GLN B 1 22 ? 0.242 -9.159 27.292 1.00 28.61 44 GLN B O 1
ATOM 843 N N . LYS B 1 23 ? -1.906 -9.340 27.936 1.00 27.74 45 LYS B N 1
ATOM 844 C CA . LYS B 1 23 ? -2.173 -10.517 27.087 1.00 27.44 45 LYS B CA 1
ATOM 845 C C . LYS B 1 23 ? -3.053 -10.225 25.872 1.00 27.04 45 LYS B C 1
ATOM 846 O O . LYS B 1 23 ? -3.488 -9.087 25.666 1.00 27.25 45 LYS B O 1
ATOM 852 N N . ASP B 1 24 ? -3.264 -11.249 25.046 1.00 26.18 46 ASP B N 1
ATOM 853 C CA . ASP B 1 24 ? -4.083 -11.129 23.842 1.00 25.88 46 ASP B CA 1
ATOM 854 C C . ASP B 1 24 ? -5.445 -11.792 23.999 1.00 24.55 46 ASP B C 1
ATOM 855 O O . ASP B 1 24 ? -6.340 -11.574 23.173 1.00 24.53 46 ASP B O 1
ATOM 860 N N . THR B 1 25 ? -5.586 -12.597 25.050 1.00 22.37 47 THR B N 1
ATOM 861 C CA . THR B 1 25 ? -6.797 -13.345 25.321 1.00 21.26 47 THR B CA 1
ATOM 862 C C . THR B 1 25 ? -7.279 -12.964 26.720 1.00 20.00 47 THR B C 1
ATOM 863 O O . THR B 1 25 ? -6.477 -12.842 27.644 1.00 20.05 47 THR B O 1
ATOM 867 N N . TYR B 1 26 ? -8.589 -12.783 26.857 1.00 18.77 48 TYR B N 1
ATOM 868 C CA . TYR B 1 26 ? -9.200 -12.295 28.084 1.00 17.51 48 TYR B CA 1
ATOM 869 C C . TYR B 1 26 ? -10.533 -12.960 28.373 1.00 16.90 48 TYR B C 1
ATOM 870 O O . TYR B 1 26 ? -11.208 -13.477 27.478 1.00 16.11 48 TYR B O 1
ATOM 879 N N . THR B 1 27 ? -10.945 -12.882 29.632 1.00 16.20 49 THR B N 1
ATOM 880 C CA . THR B 1 27 ? -12.317 -13.161 29.995 1.00 16.08 49 THR B CA 1
ATOM 881 C C . THR B 1 27 ? -13.090 -11.842 29.916 1.00 15.58 49 THR B C 1
ATOM 882 O O . THR B 1 27 ? -12.492 -10.753 29.955 1.00 15.55 49 THR B O 1
ATOM 886 N N . MET B 1 28 ? -14.411 -11.940 29.837 1.00 14.70 50 MET B N 1
ATOM 887 C CA . MET B 1 28 ? -15.259 -10.750 29.764 1.00 14.69 50 MET B CA 1
ATOM 888 C C . MET B 1 28 ? -15.099 -9.865 31.007 1.00 14.28 50 MET B C 1
ATOM 889 O O . MET B 1 28 ? -15.115 -8.636 30.900 1.00 13.63 50 MET B O 1
ATOM 893 N N . LYS B 1 29 ? -14.945 -10.500 32.171 1.00 14.23 51 LYS B N 1
ATOM 894 C CA . LYS B 1 29 ? -14.702 -9.799 33.438 1.00 14.09 51 LYS B CA 1
ATOM 895 C C . LYS B 1 29 ? -13.462 -8.918 33.350 1.00 13.66 51 LYS B C 1
ATOM 896 O O . LYS B 1 29 ? -13.458 -7.773 33.821 1.00 13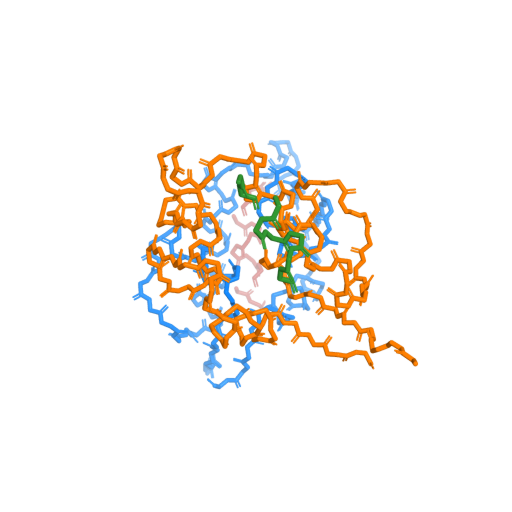.57 51 LYS B O 1
ATOM 898 N N . GLU B 1 30 ? -12.413 -9.455 32.738 1.00 13.34 52 GLU B N 1
ATOM 899 C CA . GLU B 1 30 ? -11.163 -8.721 32.561 1.00 13.68 52 GLU B CA 1
ATOM 900 C C . GLU B 1 30 ? -11.309 -7.534 31.594 1.00 13.39 52 GLU B C 1
ATOM 901 O O . GLU B 1 30 ? -10.822 -6.441 31.881 1.00 13.84 52 GLU B O 1
ATOM 907 N N . VAL B 1 31 ? -11.985 -7.755 30.471 1.00 13.02 53 VAL B N 1
ATOM 908 C CA . VAL B 1 31 ? -12.299 -6.689 29.515 1.00 12.89 53 VAL B CA 1
ATOM 909 C C . VAL B 1 31 ? -13.044 -5.530 30.201 1.00 12.80 53 VAL B C 1
ATOM 910 O O . VAL B 1 31 ? -12.641 -4.374 30.080 1.00 12.32 53 VAL B O 1
ATOM 914 N N . LEU B 1 32 ? -14.116 -5.852 30.921 1.00 12.55 54 LEU B N 1
ATOM 915 C CA . LEU B 1 32 ? -14.894 -4.830 31.620 1.00 13.13 54 LEU B CA 1
ATOM 916 C C . LEU B 1 32 ? -14.091 -4.094 32.708 1.00 13.02 54 LEU B C 1
ATOM 917 O O . LEU B 1 32 ? -14.243 -2.879 32.881 1.00 12.16 54 LEU B O 1
ATOM 922 N N . PHE B 1 33 ? -13.236 -4.821 33.431 1.00 13.21 55 PHE B N 1
ATOM 923 C CA . PHE B 1 33 ? -12.346 -4.180 34.399 1.00 13.25 55 PHE B CA 1
ATOM 924 C C . PHE B 1 33 ? -11.415 -3.163 33.729 1.00 13.50 55 PHE B C 1
ATOM 925 O O . PHE B 1 33 ? -11.332 -2.009 34.155 1.00 12.48 55 PHE B O 1
ATOM 933 N N . TYR B 1 34 ? -10.715 -3.590 32.685 1.00 13.82 56 TYR B N 1
ATOM 934 C CA . TYR B 1 34 ? -9.730 -2.713 32.043 1.00 14.29 56 TYR B CA 1
ATOM 935 C C . TYR B 1 34 ? -10.376 -1.488 31.385 1.00 13.78 56 TYR B C 1
ATOM 936 O O . TYR B 1 34 ? -9.771 -0.410 31.359 1.00 12.41 56 TYR B O 1
ATOM 945 N N . LEU B 1 35 ? -11.592 -1.676 30.866 1.00 13.19 57 LEU B N 1
ATOM 946 C CA . LEU B 1 35 ? -12.356 -0.593 30.246 1.00 13.68 57 LEU B CA 1
ATOM 947 C C . LEU B 1 35 ? -12.790 0.437 31.275 1.00 12.95 57 LEU B C 1
ATOM 948 O O . LEU B 1 35 ? -12.719 1.643 31.033 1.00 12.57 57 LEU B O 1
ATOM 953 N N . GLY B 1 36 ? -13.261 -0.043 32.419 1.00 12.64 58 GLY B N 1
ATOM 954 C CA . GLY B 1 36 ? -13.568 0.833 33.542 1.00 12.40 58 GLY B CA 1
ATOM 955 C C . GLY B 1 36 ? -12.336 1.591 34.006 1.00 12.24 58 GLY B C 1
ATOM 956 O O . GLY B 1 36 ? -12.413 2.783 34.308 1.00 10.92 58 GLY B O 1
ATOM 957 N N . GLN B 1 37 ? -11.198 0.898 34.049 1.00 12.65 59 GLN B N 1
ATOM 958 C CA . GLN B 1 37 ? -9.919 1.514 34.433 1.00 12.85 59 GLN B CA 1
ATOM 959 C C . GLN B 1 37 ? -9.521 2.589 33.442 1.00 12.17 59 GLN B C 1
ATOM 960 O O . GLN B 1 37 ? -9.043 3.647 33.831 1.00 11.46 59 GLN B O 1
ATOM 966 N N . TYR B 1 38 ? -9.714 2.302 32.159 1.00 11.35 60 TYR B N 1
ATOM 967 C CA . TYR B 1 38 ? -9.388 3.250 31.104 1.00 11.23 60 TYR B CA 1
ATOM 968 C C . TYR B 1 38 ? -10.201 4.538 31.236 1.00 11.18 60 TYR B C 1
ATOM 969 O O . TYR B 1 38 ? -9.637 5.635 31.243 1.00 11.63 60 TYR B O 1
ATOM 978 N N . ILE B 1 39 ? -11.518 4.396 31.362 1.00 11.12 61 ILE B N 1
ATOM 979 C CA . ILE B 1 39 ? -12.428 5.547 31.444 1.00 11.51 61 ILE B CA 1
ATOM 980 C C . ILE B 1 39 ? -12.113 6.378 32.695 1.00 12.23 61 ILE B C 1
ATOM 981 O O . ILE B 1 39 ? -12.036 7.613 32.635 1.00 12.13 61 ILE B O 1
ATOM 986 N N . MET B 1 40 ? -11.910 5.688 33.817 1.00 13.15 62 MET B N 1
ATOM 987 C CA . MET B 1 40 ? -11.625 6.352 35.085 1.00 14.40 62 MET B CA 1
ATOM 988 C C . MET B 1 40 ? -10.311 7.105 34.998 1.00 14.68 62 MET B C 1
ATOM 989 O O . MET B 1 40 ? -10.237 8.296 35.327 1.00 14.16 62 MET B O 1
ATOM 994 N N . THR B 1 41 ? -9.286 6.393 34.543 1.00 15.04 63 THR B N 1
ATOM 995 C CA . THR B 1 41 ? -7.927 6.928 34.451 1.00 16.05 63 THR B CA 1
ATOM 996 C C . THR B 1 41 ? -7.837 8.130 33.522 1.00 15.75 63 THR B C 1
ATOM 997 O O . THR B 1 41 ? -7.192 9.137 33.839 1.00 15.97 63 THR B O 1
ATOM 1001 N N . LYS B 1 42 ? -8.495 8.039 32.379 1.00 15.49 64 LYS B N 1
ATOM 1002 C CA . LYS B 1 42 ? -8.515 9.163 31.429 1.00 15.37 64 LYS B CA 1
ATOM 1003 C C . LYS B 1 42 ? -9.568 10.239 31.732 1.00 14.76 64 LYS B C 1
ATOM 1004 O O . LYS B 1 42 ? -9.669 11.232 31.008 1.00 14.03 64 LYS B O 1
ATOM 1010 N N . ARG B 1 43 ? -10.340 10.051 32.798 1.00 14.35 65 ARG B N 1
ATOM 1011 C CA . ARG B 1 43 ? -11.278 11.078 33.267 1.00 14.08 65 ARG B CA 1
ATOM 1012 C C . ARG B 1 43 ? -12.277 11.460 32.175 1.00 13.29 65 ARG B C 1
ATOM 1013 O O . ARG B 1 43 ? -12.578 12.638 31.978 1.00 12.18 65 ARG B O 1
ATOM 1021 N N . LEU B 1 44 ? -12.767 10.451 31.457 1.00 12.51 66 LEU B N 1
ATOM 1022 C CA . LEU B 1 44 ? -13.726 10.650 30.372 1.00 12.64 66 LEU B CA 1
ATOM 1023 C C . LEU B 1 44 ? -15.136 10.852 30.919 1.00 12.42 66 LEU B C 1
ATOM 1024 O O . LEU B 1 44 ? -16.030 11.273 30.190 1.00 13.38 66 LEU B O 1
ATOM 1029 N N . TYR B 1 45 ? -15.338 10.536 32.195 1.00 12.36 67 TYR B N 1
ATOM 1030 C CA . TYR B 1 45 ? -16.636 10.700 32.842 1.00 12.14 67 TYR B CA 1
ATOM 1031 C C . TYR B 1 45 ? -16.845 12.163 33.236 1.00 12.14 67 TYR B C 1
ATOM 1032 O O . TYR B 1 45 ? -15.885 12.884 33.478 1.00 12.35 67 TYR B O 1
ATOM 1041 N N . ASP B 1 46 ? -18.100 12.594 33.269 1.00 11.66 68 ASP B N 1
ATOM 1042 C CA . ASP B 1 46 ? -18.462 13.941 33.696 1.00 11.98 68 ASP B CA 1
ATOM 1043 C C . ASP B 1 46 ? -18.240 14.070 35.205 1.00 12.09 68 ASP B C 1
ATOM 1044 O O . ASP B 1 46 ? -18.669 13.208 35.968 1.00 10.89 68 ASP B O 1
ATOM 1049 N N . GLU B 1 47 ? -17.561 15.134 35.635 1.00 13.07 69 GLU B N 1
ATOM 1050 C CA . GLU B 1 47 ? -17.204 15.272 37.048 1.00 13.84 69 GLU B CA 1
ATOM 1051 C C . GLU B 1 47 ? -18.438 15.483 37.940 1.00 14.24 69 GLU B C 1
ATOM 1052 O O . GLU B 1 47 ? -18.411 15.111 39.100 1.00 14.34 69 GLU B O 1
ATOM 1058 N N . LYS B 1 48 ? -19.507 16.067 37.398 1.00 14.50 70 LYS B N 1
ATOM 1059 C CA . LYS B 1 48 ? -20.726 16.339 38.176 1.00 14.87 70 LYS B CA 1
ATOM 1060 C C . LYS B 1 48 ? -21.718 15.165 38.184 1.00 15.11 70 LYS B C 1
ATOM 1061 O O . LYS B 1 48 ? -22.264 14.823 39.227 1.00 15.07 70 LYS B O 1
ATOM 1067 N N . GLN B 1 49 ? -21.965 14.564 37.021 1.00 14.98 71 GLN B N 1
ATOM 1068 C CA . GLN B 1 49 ? -22.776 13.348 36.953 1.00 14.77 71 GLN B CA 1
ATOM 1069 C C . GLN B 1 49 ? -21.917 12.246 36.347 1.00 14.02 71 GLN B C 1
ATOM 1070 O O . GLN B 1 49 ? -21.818 12.131 35.136 1.00 13.70 71 GLN B O 1
ATO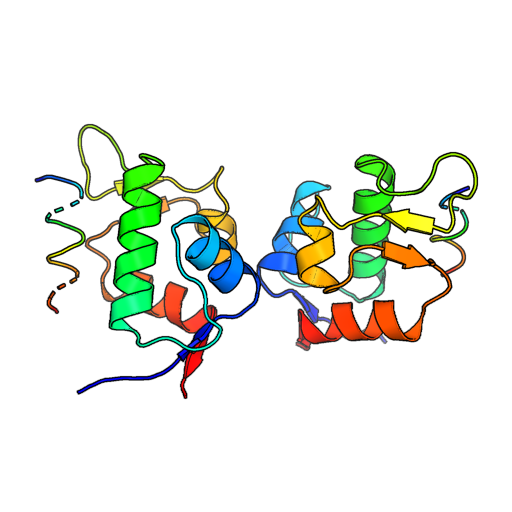M 1076 N N . GLN B 1 50 ? -21.299 11.433 37.199 1.00 13.40 72 GLN B N 1
ATOM 1077 C CA . GLN B 1 50 ? -20.219 10.548 36.763 1.00 13.23 72 GLN B CA 1
ATOM 1078 C C . GLN B 1 50 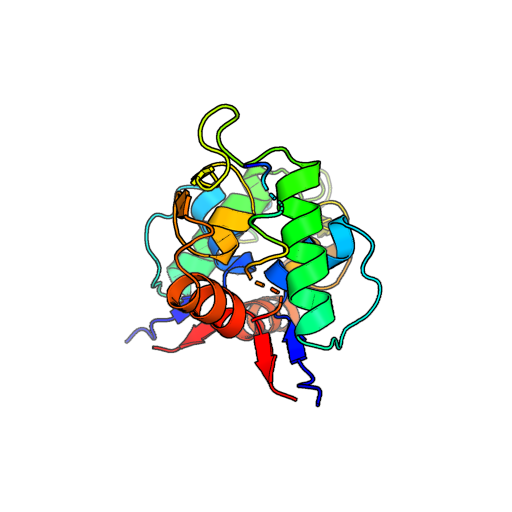? -20.668 9.300 35.998 1.00 13.05 72 GLN B C 1
ATOM 1079 O O . GLN B 1 50 ? -19.840 8.554 35.480 1.00 12.84 72 GLN B O 1
ATOM 1085 N N . HIS B 1 51 ? -21.974 9.084 35.906 1.00 12.86 73 HIS B N 1
ATOM 1086 C CA . HIS B 1 51 ? -22.493 8.031 35.041 1.00 12.26 73 HIS B CA 1
ATOM 1087 C C . HIS B 1 51 ? -22.418 8.420 33.561 1.00 12.00 73 HIS B C 1
ATOM 1088 O O . HIS B 1 51 ? -22.622 7.564 32.700 1.00 11.81 73 HIS B O 1
ATOM 1095 N N . ILE B 1 52 ? -22.138 9.697 33.266 1.00 11.34 74 ILE B N 1
ATOM 1096 C CA . ILE B 1 52 ? -22.027 10.169 31.887 1.00 11.05 74 ILE B CA 1
ATOM 1097 C C . ILE B 1 52 ? -20.576 10.102 31.424 1.00 11.00 74 ILE B C 1
ATOM 1098 O O . ILE B 1 52 ? -19.699 10.717 32.032 1.00 10.90 74 ILE B O 1
ATOM 1103 N N . VAL B 1 53 ? -20.338 9.359 30.344 1.00 10.51 75 VAL B N 1
ATOM 1104 C CA . VAL B 1 53 ? -19.019 9.263 29.714 1.00 10.61 75 VAL B CA 1
ATOM 1105 C C . VAL B 1 53 ? -19.028 10.060 28.412 1.00 10.87 75 VAL B C 1
ATOM 1106 O O . VAL B 1 53 ? -19.906 9.862 27.565 1.00 10.88 75 VAL B O 1
ATOM 1110 N N . TYR B 1 54 ? -18.065 10.968 28.259 1.00 11.58 76 TYR B N 1
ATOM 1111 C CA . TYR B 1 54 ? -17.873 11.699 27.001 1.00 12.35 76 TYR B CA 1
ATOM 1112 C C . TYR B 1 54 ? -16.591 11.195 26.327 1.00 12.87 76 TYR B C 1
ATOM 1113 O O . TYR B 1 54 ? -15.497 11.320 26.882 1.00 12.52 76 TYR B O 1
ATOM 1122 N N . CYS B 1 55 ? -16.735 10.593 25.146 1.00 13.59 77 CYS B N 1
ATOM 1123 C CA . CYS B 1 55 ? -15.632 9.869 24.498 1.00 14.32 77 CYS B CA 1
ATOM 1124 C C . CYS B 1 55 ? -15.343 10.347 23.078 1.00 15.01 77 CYS B C 1
ATOM 1125 O O . CYS B 1 55 ? -14.570 9.718 22.343 1.00 14.52 77 CYS B O 1
ATOM 1128 N N . SER B 1 56 ? -15.951 11.465 22.689 1.00 15.58 78 SER B N 1
ATOM 1129 C CA . SER B 1 56 ? -15.892 11.905 21.301 1.00 16.59 78 SER B CA 1
ATOM 1130 C C . SER B 1 56 ? -14.457 12.210 20.876 1.00 17.24 78 SER B C 1
ATOM 1131 O O . SER B 1 56 ? -14.076 11.969 19.732 1.00 17.54 78 SER B O 1
ATOM 1134 N N . ASN B 1 57 ? -13.665 12.734 21.806 1.00 17.53 79 ASN B N 1
ATOM 1135 C CA . ASN B 1 57 ? -12.312 13.148 21.495 1.00 18.44 79 ASN B CA 1
ATOM 1136 C C . ASN B 1 57 ? -11.267 12.123 21.927 1.00 18.04 79 ASN B C 1
ATOM 1137 O O . ASN B 1 57 ? -10.102 12.468 22.112 1.00 18.95 79 ASN B O 1
ATOM 1142 N N . ASP B 1 58 ? -11.686 10.861 22.036 1.00 17.25 80 ASP B N 1
ATOM 1143 C CA . ASP B 1 58 ? -10.843 9.782 22.531 1.00 16.64 80 ASP B CA 1
ATOM 1144 C C . ASP B 1 58 ? -10.949 8.565 21.613 1.00 16.47 80 ASP B C 1
ATOM 1145 O O . ASP B 1 58 ? -11.923 8.394 20.878 1.00 16.05 80 ASP B O 1
ATOM 1150 N N . LEU B 1 59 ? -9.944 7.705 21.688 1.00 16.51 81 LEU B N 1
ATOM 1151 C CA . LEU B 1 59 ? -9.970 6.411 21.000 1.00 16.98 81 LEU B CA 1
ATOM 1152 C C . LEU B 1 59 ? -11.225 5.596 21.335 1.00 16.13 81 LEU B C 1
ATOM 1153 O O . LEU B 1 59 ? -11.743 4.876 20.480 1.00 16.05 81 LEU B O 1
ATOM 1158 N N . LEU B 1 60 ? -11.716 5.721 22.568 1.00 15.54 82 LEU B N 1
ATOM 1159 C CA . LEU B 1 60 ? -12.917 4.998 23.001 1.00 15.02 82 LEU B CA 1
ATOM 1160 C C . LEU B 1 60 ? -14.137 5.372 22.153 1.00 15.38 82 LEU B C 1
ATOM 1161 O O . LEU B 1 60 ? -15.016 4.535 21.919 1.00 15.10 82 LEU B O 1
ATOM 1166 N N . GLY B 1 61 ? -14.207 6.628 21.702 1.00 15.71 83 GLY B N 1
ATOM 1167 C CA . GLY B 1 61 ? -15.287 7.052 20.802 1.00 16.21 83 GLY B CA 1
ATOM 1168 C C . GLY B 1 61 ? -15.306 6.264 19.497 1.00 16.74 83 GLY B C 1
ATOM 1169 O O . GLY B 1 61 ? -16.366 5.990 18.948 1.00 16.70 83 GLY B O 1
ATOM 1170 N N . ASP B 1 62 ? -14.134 5.875 19.012 1.00 17.78 84 ASP B N 1
ATOM 1171 C CA . ASP B 1 62 ? -14.051 5.009 17.833 1.00 19.01 84 ASP B CA 1
ATOM 1172 C C . ASP B 1 62 ? -14.620 3.619 18.110 1.00 19.28 84 ASP B C 1
ATOM 1173 O O . ASP B 1 62 ? -15.230 3.030 17.233 1.00 20.05 84 ASP B O 1
ATOM 1178 N N . LEU B 1 63 ? -14.439 3.109 19.326 1.00 19.45 85 LEU B N 1
ATOM 1179 C CA . LEU B 1 63 ? -14.995 1.815 19.729 1.00 19.94 85 LEU B CA 1
ATOM 1180 C C . LEU B 1 63 ? -16.519 1.845 19.832 1.00 20.04 85 LEU B C 1
ATOM 1181 O O . LEU B 1 63 ? -17.207 0.936 19.361 1.00 20.28 85 LEU B O 1
ATOM 1186 N N . PHE B 1 64 ? -17.038 2.890 20.465 1.00 19.46 86 PHE B N 1
ATOM 1187 C CA . PHE B 1 64 ? -18.466 3.008 20.725 1.00 19.69 86 PHE B CA 1
ATOM 1188 C C . PHE B 1 64 ? -19.258 3.581 19.555 1.00 18.72 86 PHE B C 1
ATOM 1189 O O . PHE B 1 64 ? -20.456 3.330 19.445 1.00 18.77 86 PHE B O 1
ATOM 1197 N N . GLY B 1 65 ? -18.592 4.351 18.698 1.00 18.17 87 GLY B N 1
ATOM 1198 C CA . GLY B 1 65 ? -19.254 5.000 17.574 1.00 17.81 87 GLY B CA 1
ATOM 1199 C C . GLY B 1 65 ? -20.277 6.052 17.978 1.00 17.62 87 GLY B C 1
ATOM 1200 O O . GLY B 1 65 ? -21.216 6.319 17.225 1.00 17.99 87 GLY B O 1
ATOM 1201 N N . VAL B 1 66 ? -20.095 6.647 19.158 1.00 16.77 88 VAL B N 1
ATOM 1202 C CA . VAL B 1 66 ? -20.958 7.729 19.655 1.00 16.42 88 VAL B CA 1
ATOM 1203 C C . VAL B 1 66 ? -20.095 8.737 20.408 1.00 15.80 88 VAL B C 1
ATOM 1204 O O . VAL B 1 66 ? -19.024 8.381 20.901 1.00 15.89 88 VAL B O 1
ATOM 1208 N N . PRO B 1 67 ? -20.539 10.007 20.489 1.00 15.38 89 PRO B N 1
ATOM 1209 C CA . PRO B 1 67 ? -19.750 11.006 21.228 1.00 14.88 89 PRO B CA 1
ATOM 1210 C C . PRO B 1 67 ? -19.824 10.846 22.754 1.00 14.47 89 PRO B C 1
ATOM 1211 O O . PRO B 1 67 ? -18.931 11.324 23.473 1.00 14.58 89 PRO B O 1
ATOM 1215 N N . SER B 1 68 ? -20.872 10.177 23.241 1.00 13.67 90 SER B N 1
ATOM 1216 C CA . SER B 1 68 ? -21.101 10.036 24.669 1.00 13.31 90 SER B CA 1
ATOM 1217 C C . SER B 1 68 ? -22.078 8.909 24.974 1.00 12.76 90 SER B C 1
ATOM 1218 O O . SER B 1 68 ? -22.914 8.553 24.147 1.00 12.18 90 SER B O 1
ATOM 1221 N N . PHE B 1 69 ? -21.983 8.362 26.175 1.00 12.25 91 PHE B N 1
ATOM 1222 C CA . PHE B 1 69 ? -22.964 7.382 26.619 1.00 11.96 91 PHE B CA 1
ATOM 1223 C C . PHE B 1 69 ? -23.125 7.401 28.134 1.00 11.82 91 PHE B C 1
ATOM 1224 O O . PHE B 1 69 ? -22.282 7.933 28.872 1.00 11.49 91 PHE B O 1
ATOM 1232 N N . SER B 1 70 ? -24.238 6.840 28.583 1.00 11.58 92 SER B N 1
ATOM 1233 C CA . SER B 1 70 ? -24.448 6.595 29.998 1.00 11.63 92 SER B CA 1
ATOM 1234 C C . SER B 1 70 ? -23.988 5.196 30.371 1.00 11.79 92 SER B C 1
ATOM 1235 O O . SER B 1 70 ? -24.204 4.238 29.615 1.00 11.52 92 SER B O 1
ATOM 1238 N N . VAL B 1 71 ? -23.408 5.064 31.560 1.00 11.61 93 VAL B N 1
ATOM 1239 C CA . VAL B 1 71 ? -23.027 3.750 32.086 1.00 12.06 93 VAL B CA 1
ATOM 1240 C C . VAL B 1 71 ? -24.230 2.791 32.196 1.00 12.31 93 VAL B C 1
ATOM 1241 O O . VAL B 1 71 ? -24.058 1.576 32.204 1.00 12.76 93 VAL B O 1
ATOM 1245 N N . LYS B 1 72 ? -25.445 3.334 32.231 1.00 12.71 94 LYS B N 1
ATOM 1246 C CA . LYS B 1 72 ? -26.648 2.501 32.267 1.00 12.48 94 LYS B CA 1
ATOM 1247 C C . LYS B 1 72 ? -27.013 1.922 30.899 1.00 12.46 94 LYS B C 1
ATOM 1248 O O . LYS B 1 72 ? -27.951 1.136 30.803 1.00 12.41 94 LYS B O 1
ATOM 1251 N N . GLU B 1 73 ? -26.281 2.296 29.844 1.00 12.23 95 GLU B N 1
ATOM 1252 C CA . GLU B 1 73 ? -26.538 1.761 28.503 1.00 12.19 95 GLU B CA 1
ATOM 1253 C C . GLU B 1 73 ? -25.876 0.392 28.359 1.00 12.26 95 GLU B C 1
ATOM 1254 O O . GLU B 1 73 ? -24.909 0.220 27.602 1.00 11.46 95 GLU B O 1
ATOM 1260 N N . HIS B 1 74 ? -26.427 -0.584 29.082 1.00 12.66 96 HIS B N 1
ATOM 1261 C CA . HIS B 1 74 ? -25.879 -1.949 29.100 1.00 13.27 96 HIS B CA 1
ATOM 1262 C C . HIS B 1 74 ? -25.839 -2.543 27.712 1.00 12.59 96 HIS B C 1
ATOM 1263 O O . HIS B 1 74 ? -24.828 -3.126 27.326 1.00 12.88 96 HIS B O 1
ATOM 1270 N N . ARG B 1 75 ? -26.922 -2.361 26.955 1.00 12.48 97 ARG B N 1
ATOM 1271 C CA . ARG B 1 75 ? -27.011 -2.915 25.602 1.00 12.44 97 ARG B CA 1
ATOM 1272 C C . ARG B 1 75 ? -25.965 -2.325 24.657 1.00 12.05 97 ARG B C 1
ATOM 1273 O O . ARG B 1 75 ? -25.323 -3.064 23.895 1.00 12.30 97 ARG B O 1
ATOM 1277 N N . LYS B 1 76 ? -25.768 -1.004 24.711 1.00 11.64 98 LYS B N 1
ATOM 1278 C CA . LYS B 1 76 ? -24.735 -0.359 23.876 1.00 10.99 98 LYS B CA 1
ATOM 1279 C C . LYS B 1 76 ? -23.340 -0.856 24.265 1.00 10.43 98 LYS B C 1
ATOM 1280 O O . LYS B 1 76 ? -22.504 -1.180 23.404 1.00 9.75 98 LYS B O 1
ATOM 1286 N N . ILE B 1 77 ? -23.096 -0.942 25.566 1.00 10.10 99 ILE B N 1
ATOM 1287 C CA . ILE B 1 77 ? -21.767 -1.294 26.057 1.00 9.65 99 ILE B CA 1
ATOM 1288 C C . ILE B 1 77 ? -21.359 -2.718 25.664 1.00 9.29 99 ILE B C 1
ATOM 1289 O O . ILE B 1 77 ? -20.316 -2.921 25.037 1.00 8.53 99 ILE B O 1
ATOM 1294 N N . TYR B 1 78 ? -22.184 -3.704 26.002 1.00 9.46 100 TYR B N 1
ATOM 1295 C CA . TYR B 1 78 ? -21.870 -5.086 25.642 1.00 9.78 100 TYR B CA 1
ATOM 1296 C C . TYR B 1 78 ? -21.804 -5.302 24.117 1.00 9.62 100 TYR B C 1
ATOM 1297 O O . TYR B 1 78 ? -20.964 -6.054 23.625 1.00 8.78 100 TYR B O 1
ATOM 1306 N N . THR B 1 79 ? -22.675 -4.628 23.371 1.00 9.64 101 THR B N 1
ATOM 1307 C CA . THR B 1 79 ? -22.723 -4.803 21.922 1.00 9.69 101 THR B CA 1
ATOM 1308 C C . THR B 1 79 ? -21.428 -4.309 21.288 1.00 10.06 101 THR B C 1
ATOM 1309 O O . THR B 1 79 ? -20.823 -5.012 20.471 1.00 9.28 101 THR B O 1
ATOM 1313 N N . MET B 1 80 ? -20.990 -3.111 21.675 1.00 9.96 102 MET B N 1
ATOM 1314 C CA . MET B 1 80 ? -19.802 -2.541 21.058 1.00 10.74 102 MET B CA 1
ATOM 1315 C C . MET B 1 80 ? -18.569 -3.332 21.486 1.00 9.96 102 MET B C 1
ATOM 1316 O O . MET B 1 80 ? -17.656 -3.512 20.697 1.00 10.31 102 MET B O 1
ATOM 1321 N N . ILE B 1 81 ? -18.559 -3.833 22.718 1.00 9.45 103 ILE B N 1
ATOM 1322 C CA . ILE B 1 81 ? -17.476 -4.709 23.160 1.00 9.25 103 ILE B CA 1
ATOM 1323 C C . ILE B 1 81 ? -17.437 -5.953 22.259 1.00 9.46 103 ILE B C 1
ATOM 1324 O O . ILE B 1 81 ? -16.394 -6.274 21.690 1.00 8.77 103 ILE B O 1
ATOM 1329 N N . TYR B 1 82 ? -18.579 -6.628 22.114 1.00 9.57 104 TYR B N 1
ATOM 1330 C CA . TYR B 1 82 ? -18.650 -7.849 21.301 1.00 9.65 104 TYR B CA 1
ATOM 1331 C C . TYR B 1 82 ? -18.347 -7.613 19.818 1.00 10.06 104 TYR B C 1
ATOM 1332 O O . TYR B 1 82 ? -17.789 -8.488 19.142 1.00 10.69 104 TYR B O 1
ATOM 1341 N N . ARG B 1 83 ? -18.716 -6.448 19.300 1.00 10.36 105 ARG B N 1
ATOM 1342 C CA . ARG B 1 83 ? -18.381 -6.110 17.912 1.00 10.95 105 ARG B CA 1
ATOM 1343 C C . ARG B 1 83 ? -16.880 -5.976 17.691 1.00 11.34 105 ARG B C 1
ATOM 1344 O O . ARG B 1 83 ? -16.409 -6.034 16.551 1.00 11.56 105 ARG B O 1
ATOM 1352 N N . ASN B 1 84 ? -16.136 -5.801 18.779 1.00 11.56 106 ASN B N 1
ATOM 1353 C CA . ASN B 1 84 ? -14.703 -5.553 18.718 1.00 12.19 106 ASN B CA 1
ATOM 1354 C C . ASN B 1 84 ? -13.873 -6.698 19.314 1.00 12.26 106 ASN B C 1
ATOM 1355 O O . ASN B 1 84 ? -12.746 -6.509 19.801 1.00 11.27 106 ASN B O 1
ATOM 1360 N N . LEU B 1 85 ? -14.428 -7.903 19.253 1.00 12.26 107 LEU B N 1
ATOM 1361 C CA . LEU B 1 85 ? -13.708 -9.085 19.707 1.00 12.46 107 LEU B CA 1
ATOM 1362 C C . LEU B 1 85 ? -14.164 -10.313 18.941 1.00 12.94 107 LEU B C 1
ATOM 1363 O O . LEU B 1 85 ? -15.195 -10.280 18.266 1.00 12.75 107 LEU B O 1
ATOM 1368 N N . VAL B 1 86 ? -13.356 -11.369 19.015 1.00 13.51 108 VAL B N 1
ATOM 1369 C CA . VAL B 1 86 ? -13.735 -12.694 18.541 1.00 14.35 108 VAL B CA 1
ATOM 1370 C C . VAL B 1 86 ? -13.576 -13.663 19.703 1.00 14.33 108 VAL B C 1
ATOM 1371 O O . VAL B 1 86 ? -12.581 -13.609 20.430 1.00 13.99 108 VAL B O 1
ATOM 1375 N N . VAL B 1 87 ? -14.557 -14.544 19.888 1.00 14.70 109 VAL B N 1
ATOM 1376 C CA . VAL B 1 87 ? -14.478 -15.514 20.972 1.00 15.52 109 VAL B CA 1
ATOM 1377 C C . VAL B 1 87 ? -13.509 -16.614 20.577 1.00 16.16 109 VAL B C 1
ATOM 1378 O O . VAL B 1 87 ? -13.347 -16.912 19.397 1.00 15.68 109 VAL B O 1
ATOM 1382 N N . VAL B 1 88 ? -12.872 -17.205 21.576 1.00 17.31 110 VAL B N 1
ATOM 1383 C CA . VAL B 1 88 ? -11.942 -18.308 21.370 1.00 18.66 110 VAL B CA 1
ATOM 1384 C C . VAL B 1 88 ? -12.705 -19.632 21.340 1.00 19.48 110 VAL B C 1
ATOM 1385 O O . VAL B 1 88 ? -13.581 -19.858 22.185 1.00 21.24 110 VAL B O 1
ATOM 1389 N N . THR C 2 5 ? -20.096 7.658 42.277 1.00 17.28 18 THR C N 1
ATOM 1390 C CA . THR C 2 5 ? -18.782 7.861 41.597 1.00 16.45 18 THR C CA 1
ATOM 1391 C C . THR C 2 5 ? -18.719 6.942 40.381 1.00 16.06 18 THR C C 1
ATOM 1392 O O . THR C 2 5 ? -19.378 5.884 40.360 1.00 16.21 18 THR C O 1
ATOM 1396 N N . PHE C 2 6 ? -17.946 7.334 39.367 1.00 15.08 19 PHE C N 1
ATOM 1397 C CA . PHE C 2 6 ? -17.860 6.528 38.164 1.00 14.02 19 PHE C CA 1
ATOM 1398 C C . PHE C 2 6 ? -17.376 5.118 38.516 1.00 14.08 19 PHE C C 1
ATOM 1399 O O . PHE C 2 6 ? -17.961 4.144 38.023 1.00 12.99 19 PHE C O 1
ATOM 1419 N N . ASN C 2 8 ? -17.753 3.316 41.248 1.00 16.93 21 ASN C N 1
ATOM 1420 C CA . ASN C 2 8 ? -18.875 2.523 41.821 1.00 17.55 21 ASN C CA 1
ATOM 1421 C C . ASN C 2 8 ? -19.934 2.161 40.786 1.00 17.25 21 ASN C C 1
ATOM 1422 O O . ASN C 2 8 ? -20.435 1.039 40.780 1.00 16.93 21 ASN C O 1
ATOM 1427 N N . LEU C 2 9 ? -20.249 3.096 39.894 1.00 17.59 22 LEU C N 1
ATOM 1428 C CA . LEU C 2 9 ? -21.234 2.834 38.856 1.00 17.84 22 LEU C CA 1
ATOM 1429 C C . LEU C 2 9 ? -20.749 1.710 37.960 1.00 17.73 22 LEU C C 1
ATOM 1430 O O . LEU C 2 9 ? -21.498 0.781 37.674 1.00 17.53 22 LEU C O 1
ATOM 1435 N N . TRP C 2 10 ? -19.487 1.777 37.547 1.00 17.41 23 TRP C N 1
ATOM 1436 C CA . TRP C 2 10 ? -18.917 0.725 36.704 1.00 17.22 23 TRP C CA 1
ATOM 1437 C C . TRP C 2 10 ? -18.779 -0.596 37.473 1.00 18.15 23 TRP C C 1
ATOM 1438 O O . TRP C 2 10 ? -19.011 -1.664 36.909 1.00 17.00 23 TRP C O 1
ATOM 1449 N N . ARG C 2 11 ? -18.401 -0.513 38.752 1.00 19.39 24 ARG C N 1
ATOM 1450 C CA . ARG C 2 11 ? -18.452 -1.681 39.654 1.00 21.05 24 ARG C CA 1
ATOM 1451 C C . ARG C 2 11 ? -19.828 -2.329 39.658 1.00 21.93 24 ARG C C 1
ATOM 1452 O O . ARG C 2 11 ? -19.937 -3.551 39.555 1.00 22.89 24 ARG C O 1
ATOM 1460 N N . LEU C 2 12 ? -20.866 -1.502 39.780 1.00 23.52 25 LEU C N 1
ATOM 1461 C CA . LEU C 2 12 ? -22.260 -1.962 39.714 1.00 24.29 25 LEU C CA 1
ATOM 1462 C C . LEU C 2 12 ? -22.564 -2.653 38.390 1.00 24.69 25 LEU C C 1
ATOM 1463 O O . LEU C 2 12 ? -23.199 -3.709 38.370 1.00 24.77 25 LEU C O 1
ATOM 1468 N N . LEU C 2 13 ? -22.106 -2.063 37.287 1.00 25.00 26 LEU C N 1
ATOM 1469 C CA . LEU C 2 13 ? -22.241 -2.684 35.973 1.00 25.10 26 LEU C CA 1
ATOM 1470 C C . LEU C 2 13 ? -21.502 -4.029 35.939 1.00 25.35 26 LEU C C 1
ATOM 1471 O O . LEU C 2 13 ? -22.118 -5.068 35.654 1.00 24.75 26 LEU C O 1
ATOM 1485 N N . GLN D 2 4 ? 18.851 2.994 -0.165 1.00 23.85 17 GLN D N 1
ATOM 1486 C CA . GLN D 2 4 ? 17.468 3.231 -0.682 1.00 23.32 17 GLN D CA 1
ATOM 1487 C C . GLN D 2 4 ? 16.574 3.990 0.315 1.00 22.77 17 GLN D C 1
ATOM 1488 O O . GLN D 2 4 ? 16.751 3.927 1.528 1.00 23.38 17 GLN D O 1
ATOM 1491 N N . THR D 2 5 ? 15.624 4.721 -0.236 1.00 21.43 18 THR D N 1
ATOM 1492 C CA . THR D 2 5 ? 14.696 5.543 0.527 1.00 20.72 18 THR D CA 1
ATOM 1493 C C . THR D 2 5 ? 13.517 4.649 0.959 1.00 19.13 18 THR D C 1
ATOM 1494 O O . THR D 2 5 ? 13.117 3.764 0.204 1.00 18.35 18 THR D O 1
ATOM 1498 N N . PHE D 2 6 ? 12.961 4.868 2.159 1.00 17.74 19 PHE D N 1
ATOM 1499 C CA . PHE D 2 6 ? 11.723 4.180 2.540 1.00 16.46 19 PHE D CA 1
ATOM 1500 C C . PHE D 2 6 ? 10.670 4.310 1.429 1.00 16.23 19 PHE D C 1
ATOM 1501 O O . PHE D 2 6 ? 10.038 3.301 1.073 1.00 14.96 19 PHE D O 1
ATOM 1521 N N . ASN D 2 8 ? 10.952 4.484 -1.902 1.00 17.84 21 ASN D N 1
ATOM 1522 C CA . ASN D 2 8 ? 11.223 3.504 -2.986 1.00 18.01 21 ASN D CA 1
ATOM 1523 C C . ASN D 2 8 ? 11.071 2.065 -2.552 1.00 17.27 21 ASN D C 1
ATOM 1524 O O . ASN D 2 8 ? 10.563 1.254 -3.331 1.00 17.41 21 ASN D O 1
ATOM 1529 N N . LEU D 2 9 ? 11.472 1.744 -1.319 1.00 16.25 22 LEU D N 1
ATOM 1530 C CA . LEU D 2 9 ? 11.298 0.384 -0.805 1.00 15.85 22 LEU D CA 1
ATOM 1531 C C . LEU D 2 9 ? 9.807 0.035 -0.706 1.00 15.34 22 LEU D C 1
ATOM 1532 O O . LEU D 2 9 ? 9.394 -1.068 -1.071 1.00 14.46 22 LEU D O 1
ATOM 1537 N N . TRP D 2 10 ? 8.999 0.974 -0.214 1.00 14.83 23 TRP D N 1
ATOM 1538 C CA . TRP D 2 10 ? 7.568 0.722 -0.099 1.00 14.69 23 TRP D CA 1
ATOM 1539 C C . TRP D 2 10 ? 6.918 0.670 -1.484 1.00 15.37 23 TRP D C 1
ATOM 1540 O O . TRP D 2 10 ? 6.009 -0.119 -1.704 1.00 14.61 23 TRP D O 1
ATOM 1551 N N . ARG D 2 11 ? 7.378 1.499 -2.417 1.00 16.61 24 ARG D N 1
ATOM 1552 C CA . ARG D 2 11 ? 6.885 1.394 -3.802 1.00 17.82 24 ARG D CA 1
ATOM 1553 C C . ARG D 2 11 ? 7.168 0.017 -4.399 1.00 18.59 24 ARG D C 1
ATOM 1554 O O . ARG D 2 11 ? 6.293 -0.570 -5.032 1.00 19.52 24 ARG D O 1
ATOM 1562 N N . LEU D 2 12 ? 8.375 -0.508 -4.190 1.00 19.18 25 LEU D N 1
ATOM 1563 C CA . LEU D 2 12 ? 8.689 -1.877 -4.621 1.00 20.05 25 LEU D CA 1
ATOM 1564 C C . LEU D 2 12 ? 7.727 -2.901 -4.009 1.00 20.14 25 LEU D C 1
ATOM 1565 O O . LEU D 2 12 ? 7.290 -3.836 -4.690 1.00 20.87 25 LEU D O 1
ATOM 1570 N N . LEU D 2 13 ? 7.384 -2.712 -2.735 1.00 19.91 26 LEU D N 1
ATOM 1571 C CA . LEU D 2 13 ? 6.324 -3.495 -2.096 1.00 20.02 26 LEU D CA 1
ATOM 1572 C C . LEU D 2 13 ? 5.001 -3.315 -2.869 1.00 20.25 26 LEU D C 1
ATOM 1573 O O . LEU D 2 13 ? 4.393 -4.318 -3.283 1.00 19.44 26 LEU D O 1
ATOM 1587 N N . GLN D 2 15 ? 3.925 -2.285 -6.091 1.00 35.78 28 GLN D N 1
ATOM 1588 C CA . GLN D 2 15 ? 4.493 -2.822 -7.369 1.00 37.28 28 GLN D CA 1
ATOM 1589 C C . GLN D 2 15 ? 5.040 -4.224 -7.153 1.00 37.99 28 GLN D C 1
ATOM 1590 O O . GLN D 2 15 ? 6.248 -4.468 -7.280 1.00 38.43 28 GLN D O 1
ATOM 1596 N N . ASN D 2 16 ? 4.136 -5.132 -6.813 1.00 38.62 29 ASN D N 1
ATOM 1597 C CA . ASN D 2 16 ? 4.458 -6.546 -6.632 1.00 39.14 29 ASN D CA 1
ATOM 1598 C C . ASN D 2 16 ? 5.241 -7.126 -7.810 1.00 39.31 29 ASN D C 1
ATOM 1599 O O . ASN D 2 16 ? 6.473 -7.049 -7.846 1.00 39.39 29 ASN D O 1
#

Radius of gyration: 18.33 Å; Cα contacts (8 Å, |Δi|>4): 263; chains: 4; bounding box: 47×38×53 Å

CATH classification: 1.10.245.10

Organism: Homo sapiens (NCBI:txid9606)

Solvent-accessible surface area: 10653 Å² total

GO terms:
  GO:0005515 protein binding (F, IPI)
  GO:0061630 ubiquitin protein ligase activity (F, IDA)
  GO:0043161 proteasome-mediated u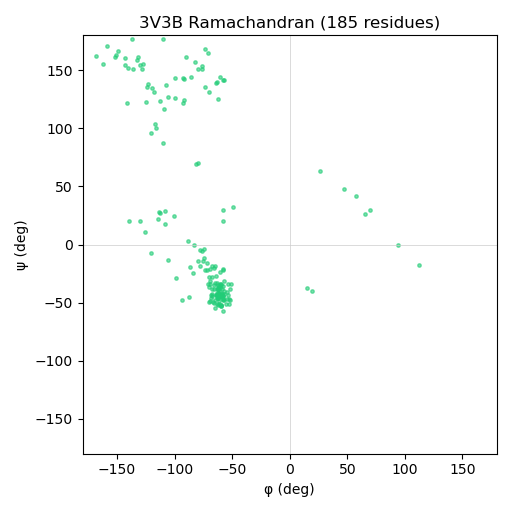biquitin-dependent protein catabolic process (P, IDA)
  GO:1901797 negative regulation of signal transduction by p53 class mediator (P, IDA)
  GO:0061630 ubiquitin protein ligase activity (F, TAS)
  GO:0043161 proteasome-mediated ubiquitin-dependent protein catabolic process (P, TAS)
  GO:1901797 negative regulation of signal transduction by p53 class mediator (P, TAS)
  GO:0000209 protein polyubiquitination (P, TAS)
  GO:0006511 ubiquitin-dependent protein catabolic process (P, IGI)
  GO:0051865 protein autoubiquitination (P, IMP)
  GO:0006511 ubiquitin-dependent protein catabolic process (P, IMP)
  GO:0008097 5S rRNA binding (F, IDA)
  GO:0005634 nucleus (C, IDA)
  GO:0005730 nucleolus (C, IDA)
  GO:0005737 cytoplasm (C, IDA)
  GO:0016874 ligase activity (F, IDA)
  GO:0043021 ribonucleoprotein complex binding (F, IDA)
  GO:0016567 protein ubiquitination (P, IDA)
  GO:0006511 ubiquitin-dependent protein catabolic process (P, IDA)
  GO:0006915 apoptotic process (P, IDA)

Foldseek 3Di:
DWWKKFFAVLLVVQLVVQPDDDGMDTVVSSVVSVVSSCVVVVQADPVQRQKGADLPHSVCVQQVHRIDGVVPVVSVVVSRPVGIDID/DFWKKFFAPLLVVQQVVQPDDDRIDTPVSSVVSNVVSQVVVVQADPVHRQKGADLPHSVCVLQVDRIDGVVPPVSVVVSRVVGIDID/DVVVVVVD/DPVVVVVVCVD

Secondary structure (DSSP, 8-state):
---EEEE-HHHHHHHHHTT---S-EEHHHHHHHHHHHHHHTT-B-SSSTTEEE-TTSHHHHHHT-SEEETT-HHHHHHHHHTTEEE-/---EEEE-HHHHHHHHHTT---S-EEHHHHHHHHHHHHHHTT-B-SSSTTEEE-TTSHHHHHHSSSEEETT-HHHHHHHHHHTEEE-/---HHHH-/----HHHH---

B-factor: mean 18.14, std 7.0, range [8.14, 55.33]

Sequence (193 aa):
QETLVRPKPLLLKLLKSVGAQKDTYTMKEVLFYLGQYIMTKRLYDEKQQHIVYCSNDLLGDLFGVPSFSVKEHRKIYTMIYRNLVVVQETLVRPKPLLLKLLKSVGAQKDTYTMKEVLFYLGQYIMTKRLYDEKQQHIVYCSNDLLGDLFGVPSFSVKEHRKIYTMIYRNLVVVTFNLWRLLQTFNLWRLLQN